Protein AF-A0A9D6G432-F1 (afdb_monomer)

Radius of gyration: 31.29 Å; Cα contacts (8 Å, |Δi|>4): 858; chains: 1; bounding box: 67×46×97 Å

pLDDT: mean 89.66, std 14.23, range [38.44, 98.88]

Structure (mmCIF, N/CA/C/O backbone):
data_AF-A0A9D6G432-F1
#
_entry.id   AF-A0A9D6G432-F1
#
loop_
_atom_site.group_PDB
_atom_site.id
_atom_site.type_symbol
_atom_site.label_atom_id
_atom_site.label_alt_id
_atom_site.label_comp_id
_atom_site.label_asym_id
_atom_site.label_entity_id
_atom_site.label_seq_id
_atom_site.pdbx_PDB_ins_code
_atom_site.Cartn_x
_atom_site.Cartn_y
_atom_site.Cartn_z
_atom_site.occupancy
_atom_site.B_iso_or_equiv
_atom_site.auth_seq_id
_atom_site.auth_comp_id
_atom_site.auth_asym_id
_atom_site.auth_atom_id
_atom_site.pdbx_PDB_model_num
ATOM 1 N N . MET A 1 1 ? -20.552 -10.649 -65.722 1.00 44.88 1 MET A N 1
ATOM 2 C CA . MET A 1 1 ? -19.586 -10.918 -64.632 1.00 44.88 1 MET A CA 1
ATOM 3 C C . MET A 1 1 ? -19.798 -9.888 -63.533 1.00 44.88 1 MET A C 1
ATOM 5 O O . MET A 1 1 ? -19.231 -8.807 -63.585 1.00 44.88 1 MET A O 1
ATOM 9 N N . THR A 1 2 ? -20.682 -10.180 -62.586 1.00 38.44 2 THR A N 1
ATOM 10 C CA . THR A 1 2 ? -21.076 -9.289 -61.486 1.00 38.44 2 THR A CA 1
ATOM 11 C C . THR A 1 2 ? -20.437 -9.797 -60.193 1.00 38.44 2 THR A C 1
ATOM 13 O O . THR A 1 2 ? -20.687 -10.926 -59.780 1.00 38.44 2 THR A O 1
ATOM 16 N N . ARG A 1 3 ? -19.551 -8.996 -59.585 1.00 47.75 3 ARG A N 1
ATOM 17 C CA . ARG A 1 3 ? -18.876 -9.334 -58.321 1.00 47.75 3 ARG A CA 1
ATOM 18 C C . ARG A 1 3 ? -19.751 -8.921 -57.136 1.00 47.75 3 ARG A C 1
ATOM 20 O O . ARG A 1 3 ? -20.093 -7.752 -56.997 1.00 47.75 3 ARG A O 1
ATOM 27 N N . SER A 1 4 ? -20.085 -9.906 -56.306 1.00 49.59 4 SER A N 1
ATOM 28 C CA . SER A 1 4 ? -20.809 -9.769 -55.042 1.00 49.59 4 SER A CA 1
ATOM 29 C C . SER A 1 4 ? -19.853 -9.336 -53.925 1.00 49.59 4 SER A C 1
ATOM 31 O O . SER A 1 4 ? -18.813 -9.962 -53.718 1.00 49.59 4 SER A O 1
ATOM 33 N N . THR A 1 5 ? -20.191 -8.258 -53.219 1.00 50.34 5 THR A N 1
ATOM 34 C CA . THR A 1 5 ? -19.487 -7.754 -52.034 1.00 50.34 5 THR A CA 1
ATOM 35 C C . THR A 1 5 ? -20.183 -8.260 -50.768 1.00 50.34 5 THR A C 1
ATOM 37 O O . THR A 1 5 ? -21.285 -7.835 -50.430 1.00 50.34 5 THR A O 1
ATOM 40 N N . SER A 1 6 ? -19.532 -9.178 -50.049 1.00 50.53 6 SER A N 1
ATOM 41 C CA . SER A 1 6 ? -19.991 -9.665 -48.743 1.00 50.53 6 SER A CA 1
ATOM 42 C C . SER A 1 6 ? -19.605 -8.668 -47.645 1.00 50.53 6 SER A C 1
ATOM 44 O O . SER A 1 6 ? -18.422 -8.421 -47.410 1.00 50.53 6 SER A O 1
ATOM 46 N N . ARG A 1 7 ? -20.605 -8.070 -46.985 1.00 51.28 7 ARG A N 1
ATOM 47 C CA . ARG A 1 7 ? -20.431 -7.264 -45.768 1.00 51.28 7 ARG A CA 1
ATOM 48 C C . ARG A 1 7 ? -20.516 -8.177 -44.545 1.00 51.28 7 ARG A C 1
ATOM 50 O O . ARG A 1 7 ? -21.574 -8.727 -44.255 1.00 51.28 7 ARG A O 1
ATOM 57 N N . LEU A 1 8 ? -19.412 -8.291 -43.810 1.00 48.03 8 LEU A N 1
ATOM 58 C CA . LEU A 1 8 ? -19.366 -8.930 -42.497 1.00 48.03 8 LEU A CA 1
ATOM 59 C C . LEU A 1 8 ? -20.038 -8.004 -41.464 1.00 48.03 8 LEU A C 1
ATOM 61 O O . LEU A 1 8 ? -19.498 -6.952 -41.124 1.00 48.03 8 LEU A O 1
ATOM 65 N N . VAL A 1 9 ? -21.215 -8.381 -40.967 1.00 46.78 9 VAL A N 1
ATOM 66 C CA . VAL A 1 9 ? -21.869 -7.716 -39.829 1.00 46.78 9 VAL A CA 1
ATOM 67 C C . VAL A 1 9 ? -21.313 -8.337 -38.546 1.00 46.78 9 VAL A C 1
ATOM 69 O O . VAL A 1 9 ? -21.560 -9.506 -38.263 1.00 46.78 9 VAL A O 1
ATOM 72 N N . ARG A 1 10 ? -20.530 -7.575 -37.771 1.00 50.06 10 ARG A N 1
ATOM 73 C CA . ARG A 1 10 ? -20.107 -7.975 -36.419 1.00 50.06 10 ARG A CA 1
ATOM 74 C C . ARG A 1 10 ? -21.246 -7.684 -35.440 1.00 50.06 10 ARG A C 1
ATOM 76 O O . ARG A 1 10 ? -21.525 -6.527 -35.143 1.00 50.06 10 ARG A O 1
ATOM 83 N N . LEU A 1 11 ? -21.893 -8.740 -34.957 1.00 43.88 11 LEU A N 1
ATOM 84 C CA . LEU A 1 11 ? -22.899 -8.687 -33.900 1.00 43.88 11 LEU A CA 1
ATOM 85 C C . LEU A 1 11 ? -22.183 -8.536 -32.544 1.00 43.88 11 LEU A C 1
ATOM 87 O O . LEU A 1 11 ? -21.533 -9.469 -32.079 1.00 43.88 11 LEU A O 1
ATOM 91 N N . PHE A 1 12 ? -22.258 -7.354 -31.929 1.00 41.06 12 PHE A N 1
ATOM 92 C CA . PHE A 1 12 ? -21.808 -7.132 -30.551 1.00 41.06 12 PHE A CA 1
ATOM 93 C C . PHE A 1 12 ? -22.903 -7.627 -29.596 1.00 41.06 12 PHE A C 1
ATOM 95 O O . PHE A 1 12 ? -23.951 -6.998 -29.467 1.00 41.06 12 PHE A O 1
ATOM 102 N N . VAL A 1 13 ? -22.676 -8.767 -28.942 1.00 39.28 13 VAL A N 1
ATOM 103 C CA . VAL A 1 13 ? -23.537 -9.257 -27.857 1.00 39.28 13 VAL A CA 1
ATOM 104 C C . VAL A 1 13 ? -23.096 -8.565 -26.569 1.00 39.28 13 VAL A C 1
ATOM 106 O O . VAL A 1 13 ? -22.055 -8.891 -26.002 1.00 39.28 13 VAL A O 1
ATOM 109 N N . LEU A 1 14 ? -23.869 -7.573 -26.127 1.00 43.69 14 LEU A N 1
ATOM 110 C CA . LEU A 1 14 ? -23.691 -6.920 -24.834 1.00 43.69 14 LEU A CA 1
ATOM 111 C C . LEU A 1 14 ? -24.218 -7.874 -23.748 1.00 43.69 14 LEU A C 1
ATOM 113 O O . LEU A 1 14 ? -25.421 -7.951 -23.509 1.00 43.69 14 LEU A O 1
ATOM 117 N N . ALA A 1 15 ? -23.331 -8.661 -23.137 1.00 44.81 15 ALA A N 1
ATOM 118 C CA . ALA A 1 15 ? -23.681 -9.508 -22.001 1.00 44.81 15 ALA A CA 1
ATOM 119 C C . ALA A 1 15 ? -23.961 -8.619 -20.778 1.00 44.81 15 ALA A C 1
ATOM 121 O O . ALA A 1 15 ? -23.043 -8.114 -20.132 1.00 44.81 15 ALA A O 1
ATOM 122 N N . LEU A 1 16 ? -25.243 -8.395 -20.490 1.00 42.47 16 LEU A N 1
ATOM 123 C CA . LEU A 1 16 ? -25.713 -7.706 -19.293 1.00 42.47 16 LEU A CA 1
ATOM 124 C C . LEU A 1 16 ? -25.517 -8.653 -18.093 1.00 42.47 16 LEU A C 1
ATOM 126 O O . LEU A 1 16 ? -26.372 -9.490 -17.814 1.00 42.47 16 LEU A O 1
ATOM 130 N N . PHE A 1 17 ? -24.369 -8.583 -17.416 1.00 41.44 17 PHE A N 1
ATOM 131 C CA . PHE A 1 17 ? -24.175 -9.286 -16.146 1.00 41.44 17 PHE A CA 1
ATOM 132 C C . PHE A 1 17 ? -24.944 -8.534 -15.049 1.00 41.44 17 PHE A C 1
ATOM 134 O O . PHE A 1 17 ? -24.623 -7.372 -14.791 1.00 41.44 17 PHE A O 1
ATOM 141 N N . PRO A 1 18 ? -25.957 -9.137 -14.400 1.00 43.62 18 PRO A N 1
ATOM 142 C CA . PRO A 1 18 ? -26.596 -8.513 -13.253 1.00 43.62 18 PRO A CA 1
ATOM 143 C C . PRO A 1 18 ? -25.558 -8.374 -12.134 1.00 43.62 18 PRO A C 1
ATOM 145 O O . PRO A 1 18 ? -24.937 -9.355 -11.724 1.00 43.62 18 PRO A O 1
ATOM 148 N N . ALA A 1 19 ? -25.349 -7.149 -11.653 1.00 49.53 19 ALA A N 1
ATOM 149 C CA . ALA A 1 19 ? -24.541 -6.906 -10.468 1.00 49.53 19 ALA A CA 1
ATOM 150 C C . ALA A 1 19 ? -25.267 -7.515 -9.259 1.00 49.53 19 ALA A C 1
ATOM 152 O O . ALA A 1 19 ? -26.251 -6.963 -8.772 1.00 49.53 19 ALA A O 1
ATOM 153 N N . ILE A 1 20 ? -24.813 -8.683 -8.803 1.00 53.75 20 ILE A N 1
ATOM 154 C CA . ILE A 1 20 ? -25.285 -9.295 -7.559 1.00 53.75 20 ILE A CA 1
ATOM 155 C C . ILE A 1 20 ? -24.681 -8.478 -6.413 1.00 53.75 20 ILE A C 1
ATOM 157 O O . ILE A 1 20 ? -23.510 -8.636 -6.074 1.00 53.75 20 ILE A O 1
ATOM 161 N N . SER A 1 21 ? -25.460 -7.556 -5.849 1.00 56.31 21 SER A N 1
ATOM 162 C CA . SER A 1 21 ? -25.085 -6.825 -4.640 1.00 56.31 21 SER A CA 1
ATOM 163 C C . SER A 1 21 ? -25.287 -7.720 -3.417 1.00 56.31 21 SER A C 1
ATOM 165 O O . SER A 1 21 ? -26.418 -8.091 -3.101 1.00 56.31 21 SER A O 1
ATOM 167 N N . PHE A 1 22 ? -24.205 -8.053 -2.715 1.00 60.16 22 PHE A N 1
ATOM 168 C CA . PHE A 1 22 ? -24.272 -8.731 -1.422 1.00 60.16 22 PHE A CA 1
ATOM 169 C C . PHE A 1 22 ? -24.647 -7.710 -0.338 1.00 60.16 22 PHE A C 1
ATOM 171 O O . PHE A 1 22 ? -23.869 -6.806 -0.024 1.00 60.16 22 PHE A O 1
ATOM 178 N N . GLN A 1 23 ? -25.856 -7.831 0.217 1.00 57.84 23 GLN A N 1
ATOM 179 C CA . GLN A 1 23 ? -26.262 -7.051 1.386 1.00 57.84 23 GLN A CA 1
ATOM 180 C C . GLN A 1 23 ? -25.604 -7.635 2.641 1.00 57.84 23 GLN A C 1
ATOM 182 O O . GLN A 1 23 ? -25.728 -8.827 2.919 1.00 57.84 23 GLN A O 1
ATOM 187 N N . ALA A 1 24 ? -24.917 -6.790 3.400 1.00 60.72 24 ALA A N 1
ATOM 188 C CA . ALA A 1 24 ? -24.497 -7.072 4.760 1.00 60.72 24 ALA A CA 1
ATOM 189 C C . ALA A 1 24 ? -25.661 -6.761 5.713 1.00 60.72 24 ALA A C 1
ATOM 191 O O . ALA A 1 24 ? -26.110 -5.618 5.836 1.00 60.72 24 ALA A O 1
ATOM 192 N N . SER A 1 25 ? -26.158 -7.795 6.386 1.00 68.00 25 SER A N 1
ATOM 193 C CA . SER A 1 25 ? -27.110 -7.671 7.492 1.00 68.00 25 SER A CA 1
ATOM 194 C C . SER A 1 25 ? -26.513 -6.845 8.635 1.00 68.00 25 SER A C 1
ATOM 196 O O . SER A 1 25 ? -25.293 -6.813 8.794 1.00 68.00 25 SER A O 1
ATOM 198 N N . ALA A 1 26 ? -27.365 -6.240 9.474 1.00 76.25 26 ALA A N 1
ATOM 199 C CA . ALA A 1 26 ? -26.913 -5.667 10.745 1.00 76.25 26 ALA A CA 1
ATOM 200 C C . ALA A 1 26 ? -26.133 -6.739 11.516 1.00 76.25 26 ALA A C 1
ATOM 202 O O . ALA A 1 26 ? -26.638 -7.850 11.711 1.00 76.25 26 ALA A O 1
ATOM 203 N N . GLN A 1 27 ? -24.899 -6.424 11.899 1.00 85.88 27 GLN A N 1
ATOM 204 C CA . GLN A 1 27 ? -24.022 -7.384 12.549 1.00 85.88 27 GLN A CA 1
ATOM 205 C C . GLN A 1 27 ? -23.963 -7.110 14.045 1.00 85.88 27 GLN A C 1
ATOM 207 O O . GLN A 1 27 ? -23.553 -6.036 14.476 1.00 85.88 27 GLN A O 1
ATOM 212 N N . THR A 1 28 ? -24.315 -8.115 14.841 1.00 93.44 28 THR A N 1
ATOM 213 C CA . THR A 1 28 ? -24.031 -8.106 16.275 1.00 93.44 28 THR A CA 1
ATOM 214 C C . THR A 1 28 ? -22.594 -8.556 16.504 1.00 93.44 28 THR A C 1
ATOM 216 O O . THR A 1 28 ? -22.187 -9.601 15.995 1.00 93.44 28 THR A O 1
ATOM 219 N N . VAL A 1 29 ? -21.831 -7.768 17.256 1.00 94.56 29 VAL A N 1
ATOM 220 C CA . VAL A 1 29 ? -20.475 -8.111 17.694 1.00 94.56 29 VAL A CA 1
ATOM 221 C C . VAL A 1 29 ? -20.428 -8.158 19.212 1.00 94.56 29 VAL A C 1
ATOM 223 O O . VAL A 1 29 ? -20.945 -7.260 19.877 1.00 94.56 29 VAL A O 1
ATOM 226 N N . ASP A 1 30 ? -19.805 -9.199 19.751 1.00 96.06 30 ASP A N 1
ATOM 227 C CA . ASP A 1 30 ? -19.592 -9.352 21.186 1.00 96.06 30 ASP A CA 1
ATOM 228 C C . ASP A 1 30 ? -18.234 -8.767 21.565 1.00 96.06 30 ASP A C 1
ATOM 230 O O . ASP A 1 30 ? -17.205 -9.118 20.985 1.00 96.06 30 ASP A O 1
ATOM 234 N N . LEU A 1 31 ? -18.236 -7.857 22.534 1.00 96.94 31 LEU A N 1
ATOM 235 C CA . LEU A 1 31 ? -17.037 -7.248 23.086 1.00 96.94 31 LEU A CA 1
ATOM 236 C C . LEU A 1 31 ? -16.713 -7.899 24.428 1.00 96.94 31 LEU A C 1
ATOM 238 O O . LEU A 1 31 ? -17.584 -8.061 25.286 1.00 96.94 31 LEU A O 1
ATOM 242 N N . SER A 1 32 ? -15.437 -8.206 24.631 1.00 96.56 32 SER A N 1
ATOM 243 C CA . SER A 1 32 ? -14.885 -8.542 25.943 1.00 96.56 32 SER A CA 1
ATOM 244 C C . SER A 1 32 ? -14.563 -7.273 26.726 1.00 96.56 32 SER A C 1
ATOM 246 O O . SER A 1 32 ? -14.398 -6.205 26.142 1.00 96.56 32 SER A O 1
ATOM 248 N N . ALA A 1 33 ? -14.409 -7.379 28.047 1.00 96.25 33 ALA A N 1
ATOM 249 C CA . ALA A 1 33 ? -13.798 -6.295 28.814 1.00 96.25 33 ALA A CA 1
ATOM 250 C C . ALA A 1 33 ? -12.355 -6.032 28.328 1.00 96.25 33 ALA A C 1
ATOM 252 O O . ALA A 1 33 ? -11.624 -6.968 27.998 1.00 96.25 33 ALA A O 1
ATOM 253 N N . GLY A 1 34 ? -11.949 -4.765 28.308 1.00 96.75 34 GLY A N 1
ATOM 254 C CA . GLY A 1 34 ? -10.690 -4.279 27.751 1.00 96.75 34 GLY A CA 1
ATOM 255 C C . GLY A 1 34 ? -10.786 -3.908 26.269 1.00 96.75 34 GLY A C 1
ATOM 256 O O . GLY A 1 34 ? -11.855 -3.591 25.743 1.00 96.75 34 GLY A O 1
ATOM 257 N N . PHE A 1 35 ? -9.642 -3.934 25.586 1.00 97.62 35 PHE A N 1
ATOM 258 C CA . PHE A 1 35 ? -9.540 -3.541 24.183 1.00 97.62 35 PHE A CA 1
ATOM 259 C C . PHE A 1 35 ? -10.090 -4.603 23.227 1.00 97.62 35 PHE A C 1
ATOM 261 O O . PHE A 1 35 ? -9.693 -5.769 23.263 1.00 97.62 35 PHE A O 1
ATOM 268 N N . ASN A 1 36 ? -10.935 -4.149 22.304 1.00 98.31 36 ASN A N 1
ATOM 269 C CA . ASN A 1 36 ? -11.501 -4.911 21.199 1.00 98.31 36 ASN A CA 1
ATOM 270 C C . ASN A 1 36 ? -11.172 -4.195 19.887 1.00 98.31 36 ASN A C 1
ATOM 272 O O . ASN A 1 36 ? -11.347 -2.977 19.797 1.00 98.31 36 ASN A O 1
ATOM 276 N N . LEU A 1 37 ? -10.726 -4.942 18.875 1.00 98.44 37 LEU A N 1
ATOM 277 C CA . LEU A 1 37 ? -10.486 -4.406 17.537 1.00 98.44 37 LEU A CA 1
ATOM 278 C C . LEU A 1 37 ? -11.638 -4.787 16.617 1.00 98.44 37 LEU A C 1
ATOM 280 O O . LEU A 1 37 ? -11.782 -5.940 16.214 1.00 98.44 37 LEU A O 1
ATOM 284 N N . LEU A 1 38 ? -12.454 -3.795 16.294 1.00 98.25 38 LEU A N 1
ATOM 285 C CA . LEU A 1 38 ? -13.678 -3.949 15.526 1.00 98.25 38 LEU A CA 1
ATOM 286 C C . LEU A 1 38 ? -13.548 -3.262 14.172 1.00 98.25 38 LEU A C 1
ATOM 288 O O . LEU A 1 38 ? -12.634 -2.471 13.928 1.00 98.25 38 LEU A O 1
ATOM 292 N N . GLY A 1 39 ? -14.479 -3.560 13.279 1.00 97.62 39 GLY A N 1
ATOM 293 C CA . GLY A 1 39 ? -14.478 -3.000 11.944 1.00 97.62 39 GLY A CA 1
ATOM 294 C C . GLY A 1 39 ? -15.872 -2.765 11.402 1.00 97.62 39 GLY A C 1
ATOM 295 O O . GLY A 1 39 ? -16.749 -3.610 11.544 1.00 97.62 39 GLY A O 1
ATOM 296 N N . ASN A 1 40 ? -16.083 -1.615 10.765 1.00 97.56 40 ASN A N 1
ATOM 297 C CA . ASN A 1 40 ? -17.321 -1.355 10.048 1.00 97.56 40 ASN A CA 1
ATOM 298 C C . ASN A 1 40 ? -17.216 -1.957 8.644 1.00 97.56 40 ASN A C 1
ATOM 300 O O . ASN A 1 40 ? -16.677 -1.341 7.729 1.00 97.56 40 ASN A O 1
ATOM 304 N N . SER A 1 41 ? -17.709 -3.178 8.470 1.00 96.62 41 SER A N 1
ATOM 305 C CA . SER A 1 41 ? -17.637 -3.902 7.193 1.00 96.62 41 SER A CA 1
ATOM 306 C C . SER A 1 41 ? -18.775 -3.570 6.220 1.00 96.62 41 SER A C 1
ATOM 308 O O . SER A 1 41 ? -18.875 -4.198 5.165 1.00 96.62 41 SER A O 1
ATOM 310 N N . SER A 1 42 ? -19.639 -2.610 6.563 1.00 95.50 42 SER A N 1
ATOM 311 C CA . SER A 1 42 ? -20.775 -2.170 5.746 1.00 95.50 42 SER A CA 1
ATOM 312 C C . SER A 1 42 ? -20.493 -0.823 5.078 1.00 95.50 42 SER A C 1
ATOM 314 O O . SER A 1 42 ? -19.636 -0.080 5.537 1.00 95.50 42 SER A O 1
ATOM 316 N N . SER A 1 43 ? -21.206 -0.485 4.006 1.00 94.81 43 SER A N 1
ATOM 317 C CA . SER A 1 43 ? -21.104 0.822 3.344 1.00 94.81 43 SER A CA 1
ATOM 318 C C . SER A 1 43 ? -21.620 1.980 4.198 1.00 94.81 43 SER A C 1
ATOM 320 O O . SER A 1 43 ? -21.235 3.123 3.958 1.00 94.81 43 SER A O 1
ATOM 322 N N . GLU A 1 44 ? -22.488 1.696 5.169 1.00 96.25 44 GLU A N 1
ATOM 323 C CA . GLU A 1 44 ? -23.126 2.714 5.993 1.00 96.25 44 GLU A CA 1
ATOM 324 C C . GLU A 1 44 ? -22.193 3.204 7.093 1.00 96.25 44 GLU A C 1
ATOM 326 O O . GLU A 1 44 ? -21.391 2.456 7.651 1.00 96.25 44 GLU A O 1
ATOM 331 N N . ALA A 1 45 ? -22.303 4.486 7.420 1.00 97.31 45 ALA A N 1
ATOM 332 C CA . ALA A 1 45 ? -21.515 5.093 8.476 1.00 97.31 45 ALA A CA 1
ATOM 333 C C . ALA A 1 45 ? -22.031 4.684 9.866 1.00 97.31 45 ALA A C 1
ATOM 335 O O . ALA A 1 45 ? -23.232 4.682 10.130 1.00 97.31 45 ALA A O 1
ATOM 336 N N . LEU A 1 46 ? -21.109 4.376 10.777 1.00 97.94 46 LEU A N 1
ATOM 337 C CA . LEU A 1 46 ? -21.397 4.123 12.185 1.00 97.94 46 LEU A CA 1
ATOM 338 C C . LEU A 1 46 ? -21.291 5.426 12.975 1.00 97.94 46 LEU A C 1
ATOM 340 O O . LEU A 1 46 ? -20.210 6.013 13.055 1.00 97.94 46 LEU A O 1
ATOM 344 N N . ASP A 1 47 ? -22.393 5.841 13.596 1.00 98.06 47 ASP A N 1
ATOM 345 C CA . ASP A 1 47 ? -22.394 6.913 14.589 1.00 98.06 47 ASP A CA 1
ATOM 346 C C . ASP A 1 47 ? -21.855 6.394 15.930 1.00 98.06 47 ASP A C 1
ATOM 348 O O . ASP A 1 47 ? -22.423 5.491 16.553 1.00 98.06 47 ASP A O 1
ATOM 352 N N . VAL A 1 48 ? -20.724 6.949 16.368 1.00 98.38 48 VAL A N 1
ATOM 353 C CA . VAL A 1 48 ? -19.970 6.412 17.509 1.00 98.38 48 VAL A CA 1
ATOM 354 C C . VAL A 1 48 ? -20.681 6.678 18.831 1.00 98.38 48 VAL A C 1
ATOM 356 O O . VAL A 1 48 ? -20.687 5.809 19.702 1.00 98.38 48 VAL A O 1
ATOM 359 N N . ALA A 1 49 ? -21.327 7.836 18.980 1.00 97.88 49 ALA A N 1
ATOM 360 C CA . ALA A 1 49 ? -22.057 8.170 20.198 1.00 97.88 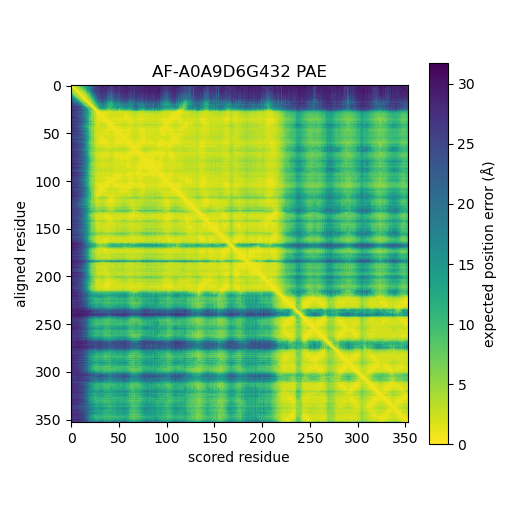49 ALA A CA 1
ATOM 361 C C . ALA A 1 49 ? -23.311 7.298 20.370 1.00 97.88 49 ALA A C 1
ATOM 363 O O . ALA A 1 49 ? -23.609 6.861 21.477 1.00 97.88 49 ALA A O 1
ATOM 364 N N . THR A 1 50 ? -24.017 6.985 19.284 1.00 97.12 50 THR A N 1
ATOM 365 C CA . THR A 1 50 ? -25.192 6.104 19.317 1.00 97.12 50 THR A CA 1
ATOM 366 C C . THR A 1 50 ? -24.803 4.671 19.672 1.00 97.12 50 THR A C 1
ATOM 368 O O . THR A 1 50 ? -25.472 4.037 20.486 1.00 97.12 50 THR A O 1
ATOM 371 N N . ALA A 1 51 ? -23.714 4.154 19.096 1.00 97.00 51 ALA A N 1
ATOM 372 C CA . ALA A 1 51 ? -23.299 2.767 19.309 1.00 97.00 51 ALA A CA 1
ATOM 373 C C . ALA A 1 51 ? -22.539 2.541 20.627 1.00 97.00 51 ALA A C 1
ATOM 375 O O . ALA A 1 51 ? -22.680 1.488 21.249 1.00 97.00 51 ALA A O 1
ATOM 376 N N . PHE A 1 52 ? -21.738 3.518 21.061 1.00 98.19 52 PHE A N 1
ATOM 377 C CA . PHE A 1 52 ? -20.775 3.369 22.160 1.00 98.19 52 PHE A CA 1
ATOM 378 C C . PHE A 1 52 ? -20.862 4.487 23.212 1.00 98.19 52 PHE A C 1
ATOM 380 O O . PHE A 1 52 ? -19.921 4.703 23.975 1.00 98.19 52 PHE A O 1
ATOM 387 N N . GLY A 1 53 ? -21.998 5.187 23.278 1.00 98.12 53 GLY A N 1
ATOM 388 C CA . GLY A 1 53 ? -22.230 6.319 24.178 1.00 98.12 53 GLY A CA 1
ATOM 389 C C . GLY A 1 53 ? -22.530 5.975 25.636 1.00 98.12 53 GLY A C 1
ATOM 390 O O . GLY A 1 53 ? -22.699 6.892 26.432 1.00 98.12 53 GLY A O 1
ATOM 391 N N . ASP A 1 54 ? -22.621 4.694 26.009 1.00 98.19 54 ASP A N 1
ATOM 392 C CA . ASP A 1 54 ? -22.907 4.272 27.386 1.00 98.19 54 ASP A CA 1
ATOM 393 C C . ASP A 1 54 ? -21.623 4.296 28.246 1.00 98.19 54 ASP A C 1
ATOM 395 O O . ASP A 1 54 ? -20.781 3.394 28.125 1.00 98.19 54 ASP A O 1
ATOM 399 N N . PRO A 1 55 ? -21.453 5.276 29.159 1.00 98.12 55 PRO A N 1
ATOM 400 C CA . PRO A 1 55 ? -20.244 5.395 29.967 1.00 98.12 55 PRO A CA 1
ATOM 401 C C . PRO A 1 55 ? -20.108 4.292 31.024 1.00 98.12 55 PRO A C 1
ATOM 403 O O . PRO A 1 55 ? -19.040 4.179 31.631 1.00 98.12 55 PRO A O 1
ATOM 406 N N . ALA A 1 56 ? -21.142 3.480 31.277 1.00 98.25 56 ALA A N 1
ATOM 407 C CA . ALA A 1 56 ? -21.031 2.304 32.138 1.00 98.25 56 ALA A CA 1
ATOM 408 C C . ALA A 1 56 ? -20.379 1.117 31.407 1.00 98.25 56 ALA A C 1
ATOM 410 O O . ALA A 1 56 ? -19.767 0.264 32.052 1.00 98.25 56 ALA A O 1
ATOM 411 N N . LYS A 1 57 ? -20.461 1.081 30.070 1.00 98.44 57 LYS A N 1
ATOM 412 C CA . LYS A 1 57 ? -19.945 -0.015 29.235 1.00 98.44 57 LYS A CA 1
ATOM 413 C C . LYS A 1 57 ? -18.653 0.320 28.514 1.00 98.44 57 LYS A C 1
ATOM 415 O O . LYS A 1 57 ? -17.824 -0.566 28.348 1.00 98.44 57 LYS A O 1
ATOM 420 N N . VAL A 1 58 ? -18.464 1.569 28.098 1.00 98.69 58 VAL A N 1
ATOM 421 C CA . VAL A 1 58 ? -17.334 1.976 27.255 1.00 98.69 58 VAL A CA 1
ATOM 422 C C . VAL A 1 58 ? -16.469 3.003 27.979 1.00 98.69 58 VAL A C 1
ATOM 424 O O . VAL A 1 58 ? -16.964 3.955 28.585 1.00 98.69 58 VAL A O 1
ATOM 427 N N . THR A 1 59 ? -15.155 2.798 27.928 1.00 98.69 59 THR A N 1
ATOM 428 C CA . THR A 1 59 ? -14.152 3.754 28.406 1.00 98.69 59 THR A CA 1
ATOM 429 C C . THR A 1 59 ? -13.782 4.714 27.283 1.00 98.69 59 THR A C 1
ATOM 431 O O . THR A 1 59 ? -13.923 5.925 27.449 1.00 98.69 59 THR A O 1
ATOM 434 N N . THR A 1 60 ? -13.335 4.187 26.137 1.00 98.81 60 THR A N 1
ATOM 435 C CA . THR A 1 60 ? -12.887 4.986 24.985 1.00 98.81 60 THR A CA 1
ATOM 436 C C . THR A 1 60 ? -13.090 4.251 23.658 1.00 98.81 60 THR A C 1
ATOM 438 O O . THR A 1 60 ? -13.140 3.021 23.620 1.00 98.81 60 THR A O 1
ATOM 441 N N . VAL A 1 61 ? -13.180 5.008 22.564 1.00 98.88 61 VAL A N 1
ATOM 442 C CA . VAL A 1 61 ? -13.194 4.506 21.183 1.00 98.88 61 VAL A CA 1
ATOM 443 C C . VAL A 1 61 ? -12.130 5.249 20.378 1.00 98.88 61 VAL A C 1
ATOM 445 O O . VAL A 1 61 ? -11.999 6.470 20.502 1.00 98.88 61 VAL A O 1
ATOM 448 N N . TRP A 1 62 ? -11.375 4.521 19.554 1.00 98.81 62 TRP A N 1
ATOM 449 C CA . TRP A 1 62 ? -10.251 5.068 18.794 1.00 98.81 62 TRP A CA 1
ATOM 450 C C . TRP A 1 62 ? -10.279 4.642 17.335 1.00 98.81 62 TRP A C 1
ATOM 452 O O . TRP A 1 62 ? -10.569 3.491 17.020 1.00 98.81 62 TRP A O 1
ATOM 462 N N . LYS A 1 63 ? -9.877 5.540 16.440 1.00 98.19 63 LYS A N 1
ATOM 463 C CA . LYS A 1 63 ? -9.677 5.241 15.019 1.00 98.19 63 LYS A CA 1
ATOM 464 C C . LYS A 1 63 ? -8.380 5.868 14.533 1.00 98.19 63 LYS A C 1
ATOM 466 O O . LYS A 1 63 ? -8.099 7.013 14.862 1.00 98.19 63 LYS A O 1
ATOM 471 N N . TRP A 1 64 ? -7.612 5.150 13.722 1.00 98.06 64 TRP A N 1
ATOM 472 C CA . TRP A 1 64 ? -6.447 5.722 13.054 1.00 98.06 64 TRP A CA 1
ATOM 473 C C . TRP A 1 64 ? -6.847 6.391 11.737 1.00 98.06 64 TRP A C 1
ATOM 475 O O . TRP A 1 64 ? -7.467 5.762 10.879 1.00 98.06 64 TRP A O 1
ATOM 485 N N . VAL A 1 65 ? -6.480 7.660 11.569 1.00 96.31 65 VAL A N 1
ATOM 486 C CA . VAL A 1 65 ? -6.721 8.451 10.360 1.00 96.31 65 VAL A CA 1
ATOM 487 C C . VAL A 1 65 ? -5.423 8.508 9.558 1.00 96.31 65 VAL A C 1
ATOM 489 O O . VAL A 1 65 ? -4.564 9.359 9.778 1.00 96.31 65 VAL A O 1
ATOM 492 N N . ALA A 1 66 ? -5.267 7.572 8.619 1.00 93.88 66 ALA A N 1
ATOM 493 C CA . ALA A 1 66 ? -4.020 7.398 7.872 1.00 93.88 66 ALA A CA 1
ATOM 494 C C . ALA A 1 66 ? -3.603 8.648 7.072 1.00 93.88 66 ALA A C 1
ATOM 496 O O . ALA A 1 66 ? -2.417 8.961 7.001 1.00 93.88 66 ALA A O 1
ATOM 497 N N . SER A 1 67 ? -4.564 9.402 6.524 1.00 91.31 67 SER A N 1
ATOM 498 C CA . SER A 1 67 ? -4.296 10.601 5.713 1.00 91.31 67 SER A CA 1
ATOM 499 C C . SER A 1 67 ? -3.627 11.737 6.489 1.00 91.31 67 SER A C 1
ATOM 501 O O . SER A 1 67 ? -2.876 12.511 5.901 1.00 91.31 67 SER A O 1
ATOM 503 N N . THR A 1 68 ? -3.883 11.841 7.793 1.00 92.88 68 THR A N 1
ATOM 504 C CA . THR A 1 68 ? -3.265 12.834 8.684 1.00 92.88 68 THR A CA 1
ATOM 505 C C . THR A 1 68 ? -2.235 12.213 9.621 1.00 92.88 68 THR A C 1
ATOM 507 O O . THR A 1 68 ? -1.538 12.946 10.314 1.00 92.88 68 THR A O 1
ATOM 510 N N . SER A 1 69 ? -2.107 10.880 9.626 1.00 93.69 69 SER A N 1
ATOM 511 C CA . SER A 1 69 ? -1.299 10.121 10.587 1.00 93.69 69 SER A CA 1
ATOM 512 C C . SER A 1 69 ? -1.629 10.476 12.042 1.00 93.69 69 SER A C 1
ATOM 514 O O . SER A 1 69 ? -0.734 10.639 12.871 1.00 93.69 69 SER A O 1
ATOM 516 N N . LYS A 1 70 ? -2.926 10.613 12.344 1.00 96.38 70 LYS A N 1
ATOM 517 C CA . LYS A 1 70 ? -3.434 10.967 13.676 1.00 96.38 70 LYS A CA 1
ATOM 518 C C . LYS A 1 70 ? -4.436 9.951 14.189 1.00 96.38 70 LYS A C 1
ATOM 520 O O . LYS A 1 70 ? -5.128 9.271 13.431 1.00 96.38 70 LYS A O 1
ATOM 525 N N . TRP A 1 71 ? -4.542 9.886 15.509 1.00 98.50 71 TRP A N 1
ATOM 526 C CA . TRP A 1 71 ? -5.639 9.201 16.173 1.00 98.50 71 TRP A CA 1
ATOM 527 C C . TRP A 1 71 ? -6.868 10.107 16.239 1.00 98.50 71 TRP A C 1
ATOM 529 O O . TRP A 1 71 ? -6.758 11.283 16.568 1.00 98.50 71 TRP A O 1
ATOM 539 N N . ALA A 1 72 ? -8.041 9.541 15.975 1.00 98.69 72 ALA A N 1
ATOM 540 C CA . ALA A 1 72 ? -9.330 10.115 16.320 1.00 98.69 72 ALA A CA 1
ATOM 541 C C . ALA A 1 72 ? -9.863 9.435 17.590 1.00 98.69 72 ALA A C 1
ATOM 543 O O . ALA A 1 72 ? -9.755 8.213 17.731 1.00 98.69 72 ALA A O 1
ATOM 544 N N . PHE A 1 73 ? -10.439 10.220 18.498 1.00 98.62 73 PHE A N 1
ATOM 545 C CA . PHE A 1 73 ? -10.763 9.813 19.864 1.00 98.62 73 PHE A CA 1
ATOM 546 C C . PHE A 1 73 ? -12.205 10.142 20.264 1.00 98.62 73 PHE A C 1
ATOM 548 O O . PHE A 1 73 ? -12.712 11.230 19.982 1.00 98.62 73 PHE A O 1
ATOM 555 N N . TYR A 1 74 ? -12.842 9.218 20.983 1.00 98.81 74 TYR A N 1
ATOM 556 C CA . TYR A 1 74 ? -14.129 9.414 21.645 1.00 98.81 74 TYR A CA 1
ATOM 557 C C . TYR A 1 74 ? -14.114 8.805 23.051 1.00 98.81 74 TYR A C 1
ATOM 559 O O . TYR A 1 74 ? -13.576 7.718 23.261 1.00 98.81 74 TYR A O 1
ATOM 567 N N . ALA A 1 75 ? -14.739 9.486 24.012 1.00 98.69 75 ALA A N 1
ATOM 568 C CA . ALA A 1 75 ? -14.964 8.975 25.361 1.00 98.69 75 ALA A CA 1
ATOM 569 C C . ALA A 1 75 ? -16.357 9.398 25.857 1.00 98.69 75 ALA A C 1
ATOM 571 O O . ALA A 1 75 ? -16.591 10.598 26.017 1.00 98.69 75 ALA A O 1
ATOM 572 N N . PRO A 1 76 ? -17.271 8.453 26.149 1.00 98.50 76 PRO A N 1
ATOM 573 C CA . PRO A 1 76 ? -18.648 8.772 26.542 1.00 98.50 76 PRO A CA 1
ATOM 574 C C . PRO A 1 76 ? -18.765 9.441 27.919 1.00 98.50 76 PRO A C 1
ATOM 576 O O . PRO A 1 76 ? -19.796 10.019 28.246 1.00 98.50 76 PRO A O 1
ATOM 579 N N . SER A 1 77 ? -17.719 9.378 28.748 1.00 98.31 77 SER A N 1
ATOM 580 C CA . SER A 1 77 ? -17.673 10.060 30.046 1.00 98.31 77 SER A CA 1
ATOM 581 C C . SER A 1 77 ? -17.387 11.563 29.944 1.00 98.31 77 SER A C 1
ATOM 583 O O . SER A 1 77 ? -17.509 12.271 30.944 1.00 98.31 77 SER A O 1
ATOM 585 N N . LEU A 1 78 ? -16.986 12.057 28.769 1.00 98.50 78 LEU A N 1
ATOM 586 C CA . LEU A 1 78 ? -16.680 13.464 28.534 1.00 98.50 78 LEU A CA 1
ATOM 587 C C . LEU A 1 78 ? -17.865 14.178 27.880 1.00 98.50 78 LEU A C 1
ATOM 589 O O . LEU A 1 78 ? -18.519 13.649 26.985 1.00 98.50 78 LEU A O 1
ATOM 593 N N . SER A 1 79 ? -18.104 15.431 28.275 1.00 98.06 79 SER A N 1
ATOM 594 C CA . SER A 1 79 ? -18.980 16.320 27.505 1.00 98.06 79 SER A CA 1
ATOM 595 C C . SER A 1 79 ? -18.337 16.671 26.158 1.00 98.06 79 SER A C 1
ATOM 597 O O . SER A 1 79 ? -17.118 16.591 26.012 1.00 98.06 79 SER A O 1
ATOM 599 N N . ALA A 1 80 ? -19.124 17.140 25.185 1.00 97.38 80 ALA A N 1
ATOM 600 C CA . ALA A 1 80 ? -18.601 17.523 23.868 1.00 97.38 80 ALA A CA 1
ATOM 601 C C . ALA A 1 80 ? -17.457 18.558 23.949 1.00 97.38 80 ALA A C 1
ATOM 603 O O . ALA A 1 80 ? -16.440 18.418 23.272 1.00 97.38 80 ALA A O 1
ATOM 604 N N . ALA A 1 81 ? -17.581 19.558 24.831 1.00 98.44 81 ALA A N 1
ATOM 605 C CA . ALA A 1 81 ? -16.541 20.567 25.039 1.00 98.44 81 ALA A CA 1
ATOM 606 C C . ALA A 1 81 ? -15.264 19.971 25.658 1.00 98.44 81 ALA A C 1
ATOM 608 O O . ALA A 1 81 ? -14.158 20.294 25.226 1.00 98.44 81 ALA A O 1
ATOM 609 N N . ALA A 1 82 ? -15.407 19.074 26.641 1.00 98.62 82 ALA A N 1
ATOM 610 C CA . ALA A 1 82 ? -14.270 18.399 27.262 1.00 98.62 82 ALA A CA 1
ATOM 611 C C . ALA A 1 82 ? -13.581 17.425 26.292 1.00 98.62 82 ALA A C 1
ATOM 613 O O . ALA A 1 82 ? -12.354 17.354 26.272 1.00 98.62 82 ALA A O 1
ATOM 614 N N . LEU A 1 83 ? -14.353 16.724 25.456 1.00 98.56 83 LEU A N 1
ATOM 615 C CA . LEU A 1 83 ? -13.840 15.833 24.420 1.00 98.56 83 LEU A CA 1
ATOM 616 C C . LEU A 1 83 ? -13.015 16.603 23.383 1.00 98.56 83 LEU A C 1
ATOM 618 O O . LEU A 1 83 ? -11.886 16.212 23.093 1.00 98.56 83 LEU A O 1
ATOM 622 N N . GLN A 1 84 ? -13.537 17.728 22.886 1.00 98.44 84 GLN A N 1
ATOM 623 C CA . GLN A 1 84 ? -12.824 18.598 21.948 1.00 98.44 84 GLN A CA 1
ATOM 624 C C . GLN A 1 84 ? -11.522 19.140 22.550 1.00 98.44 84 GLN A C 1
ATOM 626 O O . GLN A 1 84 ? -10.480 19.112 21.895 1.00 98.44 84 GLN A O 1
ATOM 631 N N . ALA A 1 85 ? -11.566 19.613 23.801 1.00 98.62 85 ALA A N 1
ATOM 632 C CA . ALA A 1 85 ? -10.388 20.132 24.492 1.00 98.62 85 ALA A CA 1
ATOM 633 C C . ALA A 1 85 ? -9.325 19.042 24.706 1.00 98.62 85 ALA A C 1
ATOM 635 O O . ALA A 1 85 ? -8.139 19.279 24.472 1.00 98.62 85 ALA A O 1
ATOM 636 N N . PHE A 1 86 ? -9.744 17.837 25.106 1.00 98.44 86 PHE A N 1
ATOM 637 C CA . PHE A 1 86 ? -8.841 16.706 25.290 1.00 98.44 86 PHE A CA 1
ATOM 638 C C . PHE A 1 86 ? -8.180 16.296 23.972 1.00 98.44 86 PHE A C 1
ATOM 640 O O . PHE A 1 86 ? -6.954 16.191 23.925 1.00 98.44 86 PHE A O 1
ATOM 647 N N . ALA A 1 87 ? -8.969 16.121 22.906 1.00 98.25 87 ALA A N 1
ATOM 648 C CA . ALA A 1 87 ? -8.461 15.738 21.594 1.00 98.25 87 ALA A CA 1
ATOM 649 C C . ALA A 1 87 ? -7.431 16.760 21.080 1.00 98.25 87 ALA A C 1
ATOM 651 O O . ALA A 1 87 ? -6.294 16.393 20.786 1.00 98.25 87 ALA A O 1
ATOM 652 N N . ALA A 1 88 ? -7.763 18.056 21.126 1.00 98.12 88 ALA A N 1
ATOM 653 C CA . ALA A 1 88 ? -6.853 19.127 20.721 1.00 98.12 88 ALA A CA 1
ATOM 654 C C . ALA A 1 88 ? -5.545 19.144 21.535 1.00 98.12 88 ALA A C 1
ATOM 656 O O . ALA A 1 88 ? -4.47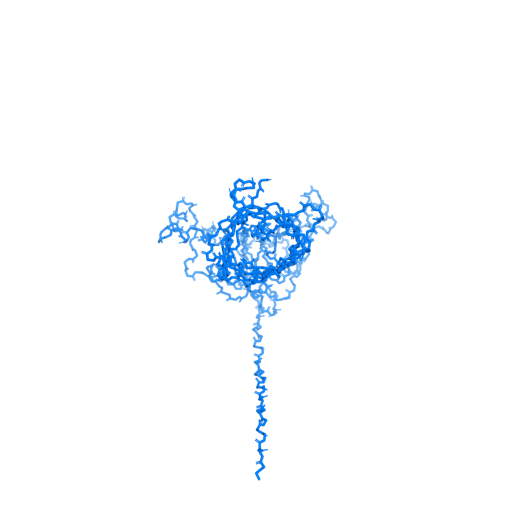1 19.333 20.971 1.00 98.12 88 ALA A O 1
ATOM 657 N N . SER A 1 89 ? -5.606 18.891 22.849 1.00 98.38 89 SER A N 1
ATOM 658 C CA . SER A 1 89 ? -4.413 18.871 23.714 1.00 98.38 89 SER A CA 1
ATOM 659 C C . SER A 1 89 ? -3.417 17.748 23.394 1.00 98.38 89 SER A C 1
ATOM 661 O O . SER A 1 89 ? -2.264 17.813 23.818 1.00 98.38 89 SER A O 1
ATOM 663 N N . ARG A 1 90 ? -3.861 16.708 22.678 1.00 98.00 90 ARG A N 1
ATOM 664 C CA . ARG A 1 90 ? -3.056 15.537 22.302 1.00 98.00 90 ARG A CA 1
ATOM 665 C C . ARG A 1 90 ? -2.796 15.440 20.801 1.00 98.00 90 ARG A C 1
ATOM 667 O O . ARG A 1 90 ? -2.225 14.447 20.367 1.00 98.00 90 ARG A O 1
ATOM 674 N N . ASP A 1 91 ? -3.203 16.455 20.040 1.00 97.69 91 ASP A N 1
ATOM 675 C CA . ASP A 1 91 ? -3.197 16.438 18.575 1.00 97.69 91 ASP A CA 1
ATOM 676 C C . ASP A 1 91 ? -3.993 15.257 17.983 1.00 97.69 91 ASP A C 1
ATOM 678 O O . ASP A 1 91 ? -3.602 14.630 16.999 1.00 97.69 91 ASP A O 1
ATOM 682 N N . TYR A 1 92 ? -5.120 14.934 18.621 1.00 98.50 92 TYR A N 1
ATOM 683 C CA . TYR A 1 92 ? -6.095 13.965 18.134 1.00 98.50 92 TYR A CA 1
ATOM 684 C C . TYR A 1 92 ? -7.267 14.672 17.455 1.00 98.50 92 TYR A C 1
ATOM 686 O O . TYR A 1 92 ? -7.639 15.789 17.821 1.00 98.50 92 TYR A O 1
ATOM 694 N N . ASP A 1 93 ? -7.911 13.968 16.532 1.00 98.44 93 ASP A N 1
ATOM 695 C CA . ASP A 1 93 ? -9.215 14.359 16.002 1.00 98.44 93 ASP A CA 1
ATOM 696 C C . ASP A 1 93 ? -10.338 13.895 16.950 1.00 98.44 93 ASP A C 1
ATOM 698 O O . ASP A 1 93 ? -10.194 12.918 17.690 1.00 98.44 93 ASP A O 1
ATOM 702 N N . VAL A 1 94 ? -11.495 14.562 16.928 1.00 98.50 94 VAL A N 1
ATOM 703 C CA . VAL A 1 94 ? -12.695 14.048 17.611 1.00 98.50 94 VAL A CA 1
ATOM 704 C C . VAL A 1 94 ? -13.352 12.981 16.737 1.00 98.50 94 VAL A C 1
ATOM 706 O O . VAL A 1 94 ? -13.665 13.219 15.570 1.00 98.50 94 VAL A O 1
ATOM 709 N N . LE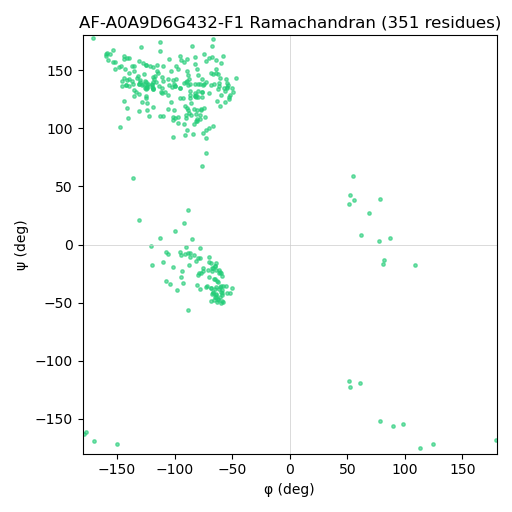U A 1 95 ? -13.587 11.798 17.300 1.00 98.69 95 LEU A N 1
ATOM 710 C CA . LEU A 1 95 ? -14.203 10.680 16.595 1.00 98.69 95 LEU A CA 1
ATOM 711 C C . LEU A 1 95 ? -15.732 10.716 16.733 1.00 98.69 95 LEU A C 1
ATOM 713 O O . LEU A 1 95 ? -16.284 10.256 17.728 1.00 98.69 95 LEU A O 1
ATOM 717 N N . GLY A 1 96 ? -16.419 11.237 15.716 1.00 98.31 96 GLY A N 1
ATOM 718 C CA . GLY A 1 96 ? -17.885 11.151 15.615 1.00 98.31 96 GLY A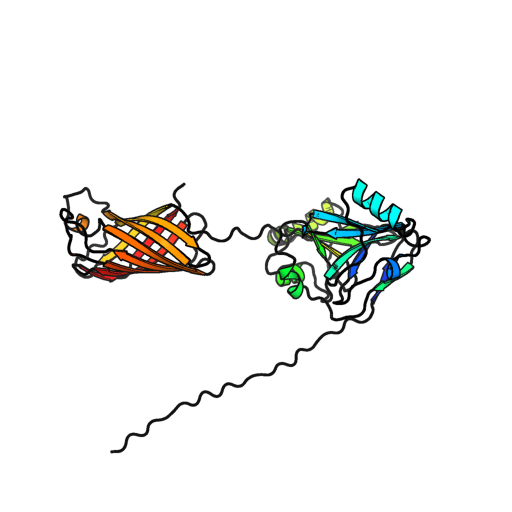 CA 1
ATOM 719 C C . GLY A 1 96 ? -18.379 9.937 14.823 1.00 98.31 96 GLY A C 1
ATOM 720 O O . GLY A 1 96 ? -19.418 9.361 15.139 1.00 98.31 96 GLY A O 1
ATOM 721 N N . THR A 1 97 ? -17.618 9.520 13.806 1.00 98.44 97 THR A N 1
ATOM 722 C CA . THR A 1 97 ? -18.085 8.552 12.805 1.00 98.44 97 THR A CA 1
ATOM 723 C C . THR A 1 97 ? -16.994 7.563 12.400 1.00 98.44 97 THR A C 1
ATOM 725 O O . THR A 1 97 ? -15.828 7.937 12.216 1.00 98.44 97 THR A O 1
ATOM 728 N N . VAL A 1 98 ? -17.391 6.304 12.196 1.00 98.50 98 VAL A N 1
ATOM 729 C CA . VAL A 1 98 ? -16.582 5.267 11.539 1.00 98.50 98 VAL A CA 1
ATOM 730 C C . VAL A 1 98 ? -17.242 4.901 10.209 1.00 98.50 98 VAL A C 1
ATOM 732 O O . VAL A 1 98 ? -18.321 4.313 10.176 1.00 98.50 98 VAL A O 1
ATOM 735 N N . ASN A 1 99 ? -16.606 5.262 9.100 1.00 97.69 99 ASN A N 1
ATOM 736 C CA . ASN A 1 99 ? -17.105 4.991 7.756 1.00 97.69 99 ASN A CA 1
ATOM 737 C C . ASN A 1 99 ? -16.941 3.516 7.385 1.00 97.69 99 ASN A C 1
ATOM 739 O O . ASN A 1 99 ? -16.143 2.786 7.979 1.00 97.69 99 ASN A O 1
ATOM 743 N N . GLY A 1 100 ? -17.646 3.098 6.337 1.00 97.19 100 GLY A N 1
ATOM 744 C CA . GLY A 1 100 ? -17.482 1.764 5.785 1.00 97.19 100 GLY A CA 1
ATOM 745 C C . GLY A 1 100 ? -16.038 1.436 5.417 1.00 97.19 100 GLY A C 1
ATOM 746 O O . GLY A 1 100 ? -15.314 2.249 4.841 1.00 97.19 100 GLY A O 1
ATOM 747 N N . GLY A 1 101 ? -15.600 0.237 5.778 1.00 97.06 101 GLY A N 1
ATOM 748 C CA . GLY A 1 101 ? -14.248 -0.275 5.584 1.00 97.06 101 GLY A CA 1
ATOM 749 C C . GLY A 1 101 ? -13.197 0.241 6.567 1.00 97.06 101 GLY A C 1
ATOM 750 O O . GLY A 1 101 ? -12.018 -0.066 6.406 1.00 97.06 101 GLY A O 1
ATOM 751 N N . GLU A 1 102 ? -13.571 1.062 7.551 1.00 98.12 102 GLU A N 1
ATOM 752 C CA . GLU A 1 102 ? -12.670 1.499 8.625 1.00 98.12 102 GLU A CA 1
ATOM 753 C C . GLU A 1 102 ? -12.671 0.495 9.785 1.00 98.12 102 GLU A C 1
ATOM 755 O O . GLU A 1 102 ? -13.717 -0.007 10.205 1.00 98.12 102 GLU A O 1
ATOM 760 N N . GLY A 1 103 ? -11.482 0.218 10.316 1.00 98.38 103 GLY A N 1
ATOM 761 C CA . GLY A 1 103 ? -11.320 -0.441 11.608 1.00 98.38 103 GLY A CA 1
ATOM 762 C C . GLY A 1 103 ? -11.281 0.587 12.742 1.00 98.38 103 GLY A C 1
ATOM 763 O O . GLY A 1 103 ? -10.991 1.765 12.521 1.00 98.38 103 GLY A O 1
ATOM 764 N N . PHE A 1 104 ? -11.547 0.145 13.965 1.00 98.81 104 PHE A N 1
ATOM 765 C CA . PHE A 1 104 ? -11.513 0.982 15.159 1.00 98.81 104 PHE A CA 1
ATOM 766 C C . PHE A 1 104 ? -11.326 0.130 16.420 1.00 98.81 104 PHE A C 1
ATOM 768 O O . PHE A 1 104 ? -11.599 -1.068 16.438 1.00 98.81 104 PHE A O 1
ATOM 775 N N . TRP A 1 105 ? -10.850 0.760 17.487 1.00 98.81 105 TRP A N 1
ATOM 776 C CA . TRP A 1 105 ? -10.712 0.153 18.804 1.00 98.81 105 TRP A CA 1
ATOM 777 C C . TRP A 1 105 ? -11.841 0.590 19.719 1.00 98.81 105 TRP A C 1
ATOM 779 O O . TRP A 1 105 ? -12.198 1.767 19.730 1.00 98.81 105 TRP A O 1
ATOM 789 N N . VAL A 1 106 ? -12.327 -0.330 20.545 1.00 98.69 106 VAL A N 1
ATOM 790 C CA . VAL A 1 106 ? -13.210 -0.036 21.678 1.00 98.69 106 VAL A CA 1
ATOM 791 C C . VAL A 1 106 ? -12.574 -0.596 22.940 1.00 98.69 106 VAL A C 1
ATOM 793 O O . VAL A 1 106 ? -12.318 -1.795 23.023 1.00 98.69 106 VAL A O 1
ATOM 796 N N . ASP A 1 107 ? -12.330 0.268 23.919 1.00 98.50 107 ASP A N 1
ATOM 797 C CA . ASP A 1 107 ? -11.973 -0.137 25.277 1.00 98.50 107 ASP A CA 1
ATOM 798 C C . ASP A 1 107 ? -13.251 -0.249 26.114 1.00 98.50 107 ASP A C 1
ATOM 800 O O . ASP A 1 107 ? -13.868 0.760 26.478 1.00 98.50 107 ASP A O 1
ATOM 804 N N . ALA A 1 108 ? -13.687 -1.480 26.362 1.00 98.31 108 ALA A N 1
ATOM 805 C CA . ALA A 1 108 ? -14.9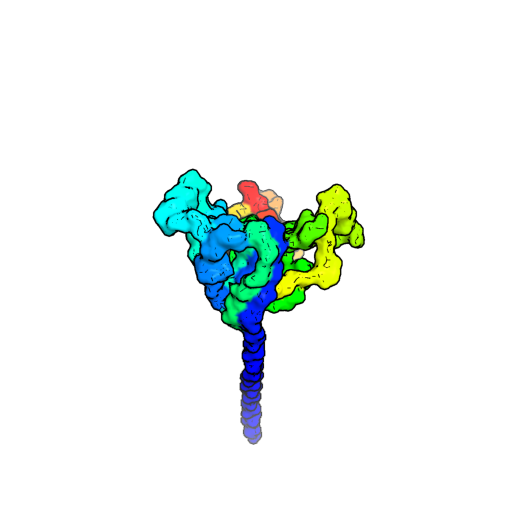18 -1.796 27.067 1.00 98.31 108 ALA A CA 1
ATOM 806 C C . ALA A 1 108 ? -14.656 -2.043 28.561 1.00 98.31 108 ALA A C 1
ATOM 808 O O . ALA A 1 108 ? -13.769 -2.797 28.945 1.00 98.31 108 ALA A O 1
ATOM 809 N N . LYS A 1 109 ? -15.473 -1.464 29.441 1.00 97.69 109 LYS A N 1
ATOM 810 C CA . LYS A 1 109 ? -15.398 -1.683 30.897 1.00 97.69 109 LYS A CA 1
ATOM 811 C C . LYS A 1 109 ? -15.885 -3.066 31.305 1.00 97.69 109 LYS A C 1
ATOM 813 O O . LYS A 1 109 ? -15.385 -3.653 32.258 1.00 97.69 109 LYS A O 1
ATOM 818 N N . THR A 1 110 ? -16.904 -3.553 30.610 1.00 96.12 110 THR A N 1
ATOM 819 C CA . THR A 1 110 ? -17.544 -4.849 30.837 1.00 96.12 110 THR A CA 1
ATOM 820 C C . THR A 1 110 ? -17.852 -5.484 29.491 1.00 96.12 110 THR A C 1
ATOM 822 O O . THR A 1 110 ? -17.880 -4.786 28.481 1.00 96.12 110 THR A O 1
ATOM 825 N N . ALA A 1 111 ? -18.057 -6.800 29.459 1.00 96.44 111 ALA A N 1
ATOM 826 C CA . ALA A 1 111 ? -18.465 -7.466 28.229 1.00 96.44 111 ALA A CA 1
ATOM 827 C C . ALA A 1 111 ? -19.896 -7.056 27.838 1.00 96.44 111 ALA A C 1
ATOM 829 O O . ALA A 1 111 ? -20.779 -6.989 28.697 1.00 96.44 111 ALA A O 1
ATOM 830 N N . PHE A 1 112 ? -20.132 -6.785 26.555 1.00 97.44 112 PHE A N 1
ATOM 831 C CA . PHE A 1 112 ? -21.457 -6.466 26.014 1.00 97.44 112 PHE A CA 1
ATOM 832 C C . PHE A 1 112 ? -21.503 -6.703 24.503 1.00 97.44 112 PHE A C 1
ATOM 834 O O . PHE A 1 112 ? -20.465 -6.763 23.853 1.00 97.44 112 PHE A O 1
ATOM 841 N N . SER A 1 113 ? -22.705 -6.780 23.935 1.00 96.94 113 SER A N 1
ATOM 842 C CA . SER A 1 113 ? -22.892 -6.863 22.484 1.00 96.94 113 SER A CA 1
ATOM 843 C C . SER A 1 113 ? -23.253 -5.497 21.903 1.00 96.94 113 SER A C 1
ATOM 845 O O . SER A 1 113 ? -24.100 -4.786 22.452 1.00 96.94 113 SER A O 1
ATOM 847 N N . ALA A 1 114 ? -22.642 -5.143 20.776 1.00 95.62 114 ALA A N 1
ATOM 848 C CA . ALA A 1 114 ? -22.944 -3.939 20.010 1.00 95.62 114 ALA A CA 1
ATOM 849 C C . ALA A 1 114 ? -23.514 -4.304 18.635 1.00 95.62 114 ALA A C 1
ATOM 851 O O . ALA A 1 114 ? -23.170 -5.339 18.065 1.00 95.62 114 ALA A O 1
ATOM 852 N N . GLN A 1 115 ? -24.377 -3.445 18.093 1.00 95.25 115 GLN A N 1
ATOM 853 C CA . GLN A 1 115 ? -24.843 -3.560 16.712 1.00 95.25 115 GLN A CA 1
ATOM 854 C C . GLN A 1 115 ? -23.988 -2.667 15.816 1.00 95.25 115 GLN A C 1
ATOM 856 O O . GLN A 1 115 ? -23.858 -1.470 16.071 1.00 95.25 115 GLN A O 1
ATOM 861 N N . LEU A 1 116 ? -23.423 -3.249 14.764 1.00 94.94 116 LEU A N 1
ATOM 862 C CA . LEU A 1 116 ? -22.778 -2.526 13.676 1.00 94.94 116 LEU A CA 1
ATOM 863 C C . LEU A 1 116 ? -23.790 -2.243 12.555 1.00 94.94 116 LEU A C 1
ATOM 865 O O . LEU A 1 116 ? -24.800 -2.951 12.452 1.00 94.94 116 LEU A O 1
ATOM 869 N N . PRO A 1 117 ? -23.548 -1.223 11.710 1.00 94.31 117 PRO A N 1
ATOM 870 C CA . PRO A 1 117 ? -24.509 -0.826 10.692 1.00 94.31 117 PRO A CA 1
ATOM 871 C C . PRO A 1 117 ? -24.756 -1.949 9.676 1.00 94.31 117 PRO A C 1
ATOM 873 O O . PRO A 1 117 ? -23.858 -2.725 9.347 1.00 94.31 117 PRO A O 1
ATOM 876 N N . ALA A 1 118 ? -25.990 -2.024 9.176 1.00 90.62 118 ALA A N 1
ATOM 877 C CA . ALA A 1 118 ? -26.345 -2.843 8.021 1.00 90.62 118 ALA A CA 1
ATOM 878 C C . ALA A 1 118 ? -26.124 -2.031 6.744 1.00 90.62 118 ALA A C 1
ATOM 880 O O . ALA A 1 118 ? -26.437 -0.845 6.724 1.00 90.62 118 ALA A O 1
ATOM 881 N N . GLY A 1 119 ? -25.654 -2.654 5.667 1.00 90.50 119 GLY A N 1
ATOM 882 C CA . GLY A 1 119 ? -25.366 -1.942 4.422 1.00 90.50 119 GLY A CA 1
ATOM 883 C C . GLY A 1 119 ? -24.900 -2.868 3.311 1.00 90.50 119 GLY A C 1
ATOM 884 O O . GLY A 1 119 ? -25.092 -4.075 3.375 1.00 90.50 119 GLY A O 1
ATOM 885 N N . THR A 1 120 ? -24.260 -2.332 2.276 1.00 93.38 120 THR A N 1
ATOM 886 C CA . THR A 1 120 ? -23.554 -3.177 1.297 1.00 93.38 120 THR A CA 1
ATOM 887 C C . THR A 1 120 ? -22.218 -3.613 1.887 1.00 93.38 120 THR A C 1
ATOM 889 O O . THR A 1 120 ? -21.540 -2.800 2.511 1.00 93.38 120 THR A O 1
ATOM 892 N N . ALA A 1 121 ? -21.819 -4.871 1.701 1.00 94.81 121 ALA A N 1
ATOM 893 C CA . ALA A 1 121 ? -20.512 -5.334 2.165 1.00 94.81 121 ALA A CA 1
ATOM 894 C C . ALA A 1 121 ? -19.372 -4.530 1.507 1.00 94.81 121 ALA A C 1
ATOM 896 O O . ALA A 1 121 ? -19.321 -4.389 0.282 1.00 94.81 121 ALA A O 1
ATOM 897 N N . VAL A 1 122 ? -18.449 -4.002 2.315 1.00 95.75 122 VAL A N 1
ATOM 898 C CA . VAL A 1 122 ? -17.263 -3.296 1.815 1.00 95.75 122 VAL A CA 1
ATOM 899 C C . VAL A 1 122 ? -16.209 -4.314 1.421 1.00 95.75 122 VAL A C 1
ATOM 901 O O . VAL A 1 122 ? -15.635 -4.997 2.270 1.00 95.75 122 VAL A O 1
ATOM 904 N N . THR A 1 123 ? -15.941 -4.401 0.122 1.00 95.88 123 THR A N 1
ATOM 905 C CA . THR A 1 123 ? -15.025 -5.408 -0.410 1.00 95.88 123 THR A CA 1
ATOM 906 C C . THR A 1 123 ? -13.567 -5.001 -0.253 1.00 95.88 123 THR A C 1
ATOM 908 O O . THR A 1 123 ? -13.237 -3.814 -0.333 1.00 95.88 123 THR A O 1
ATOM 911 N N . ALA A 1 124 ? -12.657 -5.967 -0.126 1.00 95.25 124 ALA A N 1
ATOM 912 C CA . ALA A 1 124 ? -11.218 -5.680 -0.099 1.00 95.25 124 ALA A CA 1
ATOM 913 C C . ALA A 1 124 ? -10.761 -4.939 -1.370 1.00 95.25 124 ALA A C 1
ATOM 915 O O . ALA A 1 124 ? -9.938 -4.025 -1.313 1.00 95.25 124 ALA A O 1
ATOM 916 N N . ALA A 1 125 ? -11.354 -5.278 -2.520 1.00 92.62 125 ALA A N 1
ATOM 917 C CA . ALA A 1 125 ? -11.084 -4.613 -3.790 1.00 92.62 125 ALA A CA 1
ATOM 918 C C . ALA A 1 125 ? -11.500 -3.130 -3.783 1.00 92.62 125 ALA A C 1
ATOM 920 O O . ALA A 1 125 ? -10.792 -2.300 -4.354 1.00 92.62 125 ALA A O 1
ATOM 921 N N . SER A 1 126 ? -12.605 -2.781 -3.110 1.00 93.88 126 SER A N 1
ATOM 922 C CA . SER A 1 126 ? -13.068 -1.390 -2.995 1.00 93.88 126 SER A CA 1
ATOM 923 C C . SER A 1 126 ? -12.142 -0.503 -2.153 1.00 93.88 126 SER A C 1
ATOM 925 O O . SER A 1 126 ? -12.149 0.715 -2.315 1.00 93.88 126 SER A O 1
ATOM 927 N N . LEU A 1 127 ? -11.294 -1.097 -1.304 1.00 93.94 127 LEU A N 1
ATOM 928 C CA . LEU A 1 127 ? -10.364 -0.364 -0.442 1.00 93.94 127 LEU A CA 1
ATOM 929 C C . LEU A 1 127 ? -9.062 0.051 -1.136 1.00 93.94 127 LEU A C 1
ATOM 931 O O . LEU A 1 127 ? -8.319 0.850 -0.572 1.00 93.94 127 LEU A O 1
ATOM 935 N N . LYS A 1 128 ? -8.777 -0.423 -2.357 1.00 90.00 128 LYS A N 1
ATOM 936 C CA . LYS A 1 128 ? -7.522 -0.111 -3.071 1.00 90.00 128 LYS A CA 1
ATOM 937 C C . LYS A 1 128 ? -7.220 1.384 -3.152 1.00 90.00 128 LYS A C 1
ATOM 939 O O . LYS A 1 128 ? -6.082 1.791 -2.943 1.00 90.00 128 LYS A O 1
ATOM 944 N N . SER A 1 129 ? -8.234 2.206 -3.418 1.00 87.31 129 SER A N 1
ATOM 945 C CA . SER A 1 129 ? -8.084 3.665 -3.519 1.00 87.31 129 SER A CA 1
ATOM 946 C C . SER A 1 129 ? -7.716 4.334 -2.191 1.00 87.31 129 SER A C 1
ATOM 948 O O . SER A 1 129 ? -7.189 5.441 -2.193 1.00 87.31 129 SER A O 1
ATOM 950 N N . ARG A 1 130 ? -7.959 3.669 -1.056 1.00 87.69 130 ARG A N 1
ATOM 951 C CA . ARG A 1 130 ? -7.607 4.152 0.287 1.00 87.69 130 ARG A CA 1
ATOM 952 C C . ARG A 1 130 ? -6.188 3.766 0.696 1.00 87.69 130 ARG A C 1
ATOM 954 O O . ARG A 1 130 ? -5.627 4.384 1.590 1.00 87.69 130 ARG A O 1
ATOM 961 N N . LEU A 1 131 ? -5.597 2.789 0.012 1.00 88.69 131 LEU A N 1
ATOM 962 C CA . LEU A 1 131 ? -4.252 2.270 0.272 1.00 88.69 131 LEU A CA 1
ATOM 963 C C . LEU A 1 131 ? -3.164 2.976 -0.552 1.00 88.69 131 LEU A C 1
ATOM 965 O O . LEU A 1 131 ? -2.073 2.443 -0.732 1.00 88.69 131 LEU A O 1
ATOM 969 N N . VAL A 1 132 ? -3.459 4.168 -1.077 1.00 78.56 132 VAL A N 1
ATOM 970 C CA . VAL A 1 132 ? -2.528 4.942 -1.916 1.00 78.56 132 VAL A CA 1
ATOM 971 C C . VAL A 1 132 ? -1.357 5.529 -1.129 1.00 78.56 132 VAL A C 1
ATOM 973 O O . VAL A 1 132 ? -0.317 5.823 -1.714 1.00 78.56 132 VAL A O 1
ATOM 976 N N . THR A 1 133 ? -1.501 5.691 0.189 1.00 85.88 133 THR A N 1
ATOM 977 C CA . THR A 1 133 ? -0.418 6.153 1.060 1.00 85.88 133 THR A CA 1
ATOM 978 C C . THR A 1 133 ? 0.305 4.965 1.703 1.00 85.88 133 THR A C 1
ATOM 980 O O . THR A 1 133 ? -0.364 4.065 2.223 1.00 85.88 133 THR A O 1
ATOM 983 N N . PRO A 1 134 ? 1.651 4.949 1.730 1.00 91.12 134 PRO A N 1
ATOM 984 C CA . PRO A 1 134 ? 2.394 3.977 2.527 1.00 91.12 134 PRO A CA 1
ATOM 985 C C . PRO A 1 134 ? 2.043 4.044 4.010 1.00 91.12 134 PRO A C 1
ATOM 987 O O . PRO A 1 134 ? 1.583 5.071 4.510 1.00 91.12 134 PRO A O 1
ATOM 990 N N . GLY A 1 135 ? 2.381 2.973 4.723 1.00 94.56 135 GLY A N 1
ATOM 991 C CA . GLY A 1 135 ? 2.331 2.926 6.176 1.00 94.56 135 GLY A CA 1
ATOM 992 C C . GLY A 1 135 ? 1.067 2.270 6.711 1.00 94.56 135 GLY A C 1
ATOM 993 O O . GLY A 1 135 ? 0.469 1.403 6.072 1.00 94.56 135 GLY A O 1
ATOM 994 N N . TRP A 1 136 ? 0.700 2.653 7.931 1.00 96.75 136 TRP A N 1
ATOM 995 C CA . TRP A 1 136 ? -0.351 1.995 8.695 1.00 96.75 136 TRP A CA 1
ATOM 996 C C . TRP A 1 136 ? -1.747 2.463 8.305 1.00 96.75 136 TRP A C 1
ATOM 998 O O . TRP A 1 136 ? -2.052 3.656 8.324 1.00 96.75 136 TRP A O 1
ATOM 1008 N N . HIS A 1 137 ? -2.617 1.488 8.057 1.00 97.31 137 HIS A N 1
ATOM 1009 C CA . HIS A 1 137 ? -4.048 1.666 7.856 1.00 97.31 137 HIS A CA 1
ATOM 1010 C C . HIS A 1 137 ? -4.813 0.762 8.812 1.00 97.31 137 HIS A C 1
ATOM 1012 O O . HIS A 1 137 ? -4.424 -0.388 9.023 1.00 97.31 137 HIS A O 1
ATOM 1018 N N . LEU A 1 138 ? -5.917 1.271 9.355 1.00 98.06 138 LEU A N 1
ATOM 1019 C CA . LEU A 1 138 ? -6.821 0.513 10.209 1.00 98.06 138 LEU A CA 1
ATOM 1020 C C . LEU A 1 138 ? -8.139 0.280 9.462 1.00 98.06 138 LEU A C 1
ATOM 1022 O O . LEU A 1 138 ? -8.886 1.222 9.191 1.00 98.06 138 LEU A O 1
ATOM 1026 N N . LEU A 1 139 ? -8.397 -0.969 9.079 1.00 97.94 139 LEU A N 1
ATOM 1027 C CA . LEU A 1 139 ? -9.389 -1.330 8.064 1.00 97.94 139 LEU A CA 1
ATOM 1028 C C . LEU A 1 139 ? -10.351 -2.422 8.536 1.00 97.94 139 LEU A C 1
ATOM 1030 O O . LEU A 1 139 ? -10.147 -3.066 9.565 1.00 97.94 139 LEU A O 1
ATOM 1034 N N . SER A 1 140 ? -11.394 -2.630 7.735 1.00 97.38 140 SER A N 1
ATOM 1035 C CA . SER A 1 140 ? -12.329 -3.747 7.829 1.00 97.38 140 SER A CA 1
ATOM 1036 C C . SER A 1 140 ? -12.849 -4.138 6.446 1.00 97.38 140 SER A C 1
ATOM 1038 O O . SER A 1 140 ? -12.908 -3.295 5.554 1.00 97.38 140 SER A O 1
ATOM 1040 N N . ILE A 1 141 ? -13.237 -5.401 6.262 1.00 96.81 141 ILE A N 1
ATOM 1041 C CA . ILE A 1 141 ? -13.818 -5.914 5.011 1.00 96.81 141 ILE A CA 1
ATOM 1042 C C . ILE A 1 141 ? -15.041 -6.786 5.296 1.00 96.81 141 ILE A C 1
ATOM 1044 O O . ILE A 1 141 ? -15.135 -7.399 6.356 1.00 96.81 141 ILE A O 1
ATOM 1048 N N . GLY A 1 142 ? -15.955 -6.875 4.331 1.00 95.31 142 GLY A N 1
ATOM 1049 C CA . GLY A 1 142 ? -17.134 -7.745 4.378 1.00 95.31 142 GLY A CA 1
ATOM 1050 C C . GLY A 1 142 ? -16.957 -9.108 3.694 1.00 95.31 142 GLY A C 1
ATOM 1051 O O . GLY A 1 142 ? -17.837 -9.956 3.804 1.00 95.31 142 GLY A O 1
ATOM 1052 N N . ASP A 1 143 ? -15.831 -9.344 3.012 1.00 92.25 143 ASP A N 1
ATOM 1053 C CA . ASP A 1 143 ? -15.674 -10.474 2.072 1.00 92.25 143 ASP A CA 1
ATOM 1054 C C . ASP A 1 143 ? -15.131 -11.765 2.704 1.00 92.25 143 ASP A C 1
ATOM 1056 O O . ASP A 1 143 ? -14.973 -12.770 2.013 1.00 92.25 143 ASP A O 1
ATOM 1060 N N . ASN A 1 144 ? -14.818 -11.753 4.005 1.00 94.62 144 ASN A N 1
ATOM 1061 C CA . ASN A 1 144 ? -14.337 -12.921 4.748 1.00 94.62 144 ASN A CA 1
ATOM 1062 C C . ASN A 1 144 ? -13.083 -13.597 4.139 1.00 94.62 144 ASN A C 1
ATOM 1064 O O . ASN A 1 144 ? -13.076 -14.782 3.778 1.00 94.62 144 ASN A O 1
ATOM 1068 N N . LEU A 1 145 ? -11.992 -12.841 4.016 1.00 96.25 145 LEU A N 1
ATOM 1069 C CA . LEU A 1 145 ? -10.763 -13.294 3.352 1.00 96.25 145 LEU A CA 1
ATOM 1070 C C . LEU A 1 145 ? -9.717 -13.813 4.342 1.00 96.25 145 LEU A C 1
ATOM 1072 O O . LEU A 1 145 ? -9.626 -13.343 5.477 1.00 96.25 145 LEU A O 1
ATOM 1076 N N . THR A 1 146 ? -8.877 -14.751 3.900 1.00 96.88 146 THR A N 1
ATOM 1077 C CA . THR A 1 146 ? -7.598 -15.003 4.583 1.00 96.88 146 THR A CA 1
ATOM 1078 C C . THR A 1 146 ? -6.645 -13.817 4.362 1.00 96.88 146 THR A C 1
ATOM 1080 O O . THR A 1 146 ? -6.818 -13.066 3.395 1.00 96.88 146 THR A O 1
ATOM 1083 N N . PRO A 1 147 ? -5.604 -13.637 5.196 1.00 96.06 147 PRO A N 1
ATOM 1084 C CA . PRO A 1 147 ? -4.602 -12.591 4.970 1.00 96.06 147 PRO A CA 1
ATOM 1085 C C . PRO A 1 147 ? -3.926 -12.663 3.589 1.00 96.06 147 PRO A C 1
ATOM 1087 O O . PRO A 1 147 ? -3.666 -11.632 2.968 1.00 96.06 147 PRO A O 1
ATOM 1090 N N . GLU A 1 148 ? -3.689 -13.871 3.071 1.00 94.19 148 GLU A N 1
ATOM 1091 C CA . GLU A 1 148 ? -3.134 -14.073 1.728 1.00 94.19 148 GLU A CA 1
ATOM 1092 C C . GLU A 1 148 ? -4.099 -13.598 0.632 1.00 94.19 148 GLU A C 1
ATOM 1094 O O . GLU A 1 148 ? -3.710 -12.828 -0.249 1.00 94.19 148 GLU A O 1
ATOM 1099 N N . GLN A 1 149 ? -5.375 -13.993 0.720 1.00 95.62 149 GLN A N 1
ATOM 1100 C CA . GLN A 1 149 ? -6.416 -13.556 -0.214 1.00 95.62 149 GLN A CA 1
ATOM 1101 C C . GLN A 1 149 ? -6.601 -12.032 -0.180 1.00 95.62 149 GLN A C 1
ATOM 1103 O O . GLN A 1 149 ? -6.803 -11.416 -1.226 1.00 95.62 149 GLN A O 1
ATOM 1108 N N . LEU A 1 150 ? -6.481 -11.407 0.996 1.00 95.25 150 LEU A N 1
ATOM 1109 C CA . LEU A 1 150 ? -6.493 -9.949 1.124 1.00 95.25 150 LEU A CA 1
ATOM 1110 C C . LEU A 1 150 ? -5.316 -9.307 0.370 1.00 95.25 150 LEU A C 1
ATOM 1112 O O . LEU A 1 150 ? -5.518 -8.361 -0.389 1.00 95.25 150 LEU A O 1
ATOM 1116 N N . GLY A 1 151 ? -4.097 -9.831 0.537 1.00 92.19 151 GLY A N 1
ATOM 1117 C CA . GLY A 1 151 ? -2.914 -9.330 -0.170 1.00 92.19 151 GLY A CA 1
ATOM 1118 C C . GLY A 1 151 ? -3.062 -9.400 -1.694 1.00 92.19 151 GLY A C 1
ATOM 1119 O O . GLY A 1 151 ? -2.742 -8.438 -2.394 1.00 92.19 151 GLY A O 1
ATOM 1120 N N . GLN A 1 152 ? -3.627 -10.497 -2.208 1.00 92.38 152 GLN A N 1
ATOM 1121 C CA . GLN A 1 152 ? -3.970 -10.636 -3.629 1.00 92.38 152 GLN A CA 1
ATOM 1122 C C . GLN A 1 152 ? -5.038 -9.620 -4.056 1.00 92.38 152 GLN A C 1
ATOM 1124 O O . GLN A 1 152 ? -4.905 -8.975 -5.099 1.00 92.38 152 GLN A O 1
ATOM 1129 N N . ALA A 1 153 ? -6.072 -9.428 -3.231 1.00 92.94 153 ALA A N 1
ATOM 1130 C CA . ALA A 1 153 ? -7.140 -8.478 -3.501 1.00 92.94 153 ALA A CA 1
ATOM 1131 C C . ALA A 1 153 ? -6.630 -7.037 -3.581 1.00 92.94 153 ALA A C 1
ATOM 1133 O O . ALA A 1 153 ? -7.161 -6.283 -4.387 1.00 92.94 153 ALA A O 1
ATOM 1134 N N . PHE A 1 154 ? -5.593 -6.652 -2.830 1.00 91.25 154 PHE A N 1
ATOM 1135 C CA . PHE A 1 154 ? -4.975 -5.322 -2.920 1.00 91.25 154 PHE A CA 1
ATOM 1136 C C . PHE A 1 154 ? -4.088 -5.136 -4.159 1.00 91.25 154 PHE A C 1
ATOM 1138 O O . PHE A 1 154 ? -3.915 -4.008 -4.615 1.00 91.25 154 PHE A O 1
ATOM 1145 N N . GLY A 1 155 ? -3.579 -6.217 -4.758 1.00 88.25 155 GLY A N 1
ATOM 1146 C CA . GLY A 1 155 ? -2.654 -6.182 -5.902 1.00 88.25 155 GLY A CA 1
ATOM 1147 C C . GLY A 1 155 ? -1.193 -5.916 -5.519 1.00 88.25 155 GLY A C 1
ATOM 1148 O O . GLY A 1 155 ? -0.298 -6.234 -6.296 1.00 88.25 155 GLY A O 1
ATOM 1149 N N . THR A 1 156 ? -0.957 -5.418 -4.304 1.00 86.44 156 THR A N 1
ATOM 1150 C CA . THR A 1 156 ? 0.358 -5.317 -3.669 1.00 86.44 156 THR A CA 1
ATOM 1151 C C . THR A 1 156 ? 0.258 -5.955 -2.284 1.00 86.44 156 THR A C 1
ATOM 1153 O O . THR A 1 156 ? -0.572 -5.506 -1.487 1.00 86.44 156 THR A O 1
ATOM 1156 N N . PRO A 1 157 ? 1.070 -6.978 -1.961 1.00 90.19 157 PRO A N 1
ATOM 1157 C CA . PRO A 1 157 ? 1.040 -7.590 -0.640 1.00 90.19 157 PRO A CA 1
ATOM 1158 C C . PRO A 1 157 ? 1.403 -6.571 0.456 1.00 90.19 157 PRO A C 1
ATOM 1160 O O . PRO A 1 157 ? 2.362 -5.812 0.278 1.00 90.19 157 PRO A O 1
ATOM 1163 N N . PRO A 1 158 ? 0.685 -6.544 1.595 1.00 93.69 158 PRO A N 1
ATOM 1164 C CA . PRO A 1 158 ? 1.078 -5.714 2.729 1.00 93.69 158 PRO A CA 1
ATOM 1165 C C . PRO A 1 158 ? 2.427 -6.185 3.299 1.00 93.69 158 PRO A C 1
ATOM 1167 O O . PRO A 1 158 ? 2.744 -7.376 3.262 1.00 93.69 158 PRO A O 1
ATOM 1170 N N . ILE A 1 159 ? 3.196 -5.257 3.882 1.00 95.75 159 ILE A N 1
ATOM 1171 C CA . ILE A 1 159 ? 4.412 -5.573 4.652 1.00 95.75 159 ILE A CA 1
ATOM 1172 C C . ILE A 1 159 ? 4.042 -6.502 5.807 1.00 95.75 159 ILE A C 1
ATOM 1174 O O . ILE A 1 159 ? 4.686 -7.524 6.027 1.00 95.75 159 ILE A O 1
ATOM 1178 N N . SER A 1 160 ? 2.994 -6.135 6.545 1.00 97.62 160 SER A N 1
ATOM 1179 C CA . SER A 1 160 ? 2.429 -6.957 7.609 1.00 97.62 160 SER A CA 1
ATOM 1180 C C . SER A 1 160 ? 0.953 -6.647 7.816 1.00 97.62 160 SER A C 1
ATOM 1182 O O . SER A 1 160 ? 0.474 -5.561 7.477 1.00 97.62 160 SER A O 1
ATOM 1184 N N . LEU A 1 161 ? 0.245 -7.616 8.377 1.00 98.25 161 LEU A N 1
ATOM 1185 C CA . LEU A 1 161 ? -1.153 -7.543 8.751 1.00 98.25 161 LEU A CA 1
ATOM 1186 C C . LEU A 1 161 ? -1.311 -8.040 10.184 1.00 98.25 161 LEU A C 1
ATOM 1188 O O . LEU A 1 161 ? -0.713 -9.048 10.565 1.00 98.25 161 LEU A O 1
ATOM 1192 N N . TRP A 1 162 ? -2.138 -7.337 10.953 1.00 98.56 162 TRP A N 1
ATOM 1193 C CA . TRP A 1 162 ? -2.360 -7.625 12.363 1.00 98.56 162 TRP A CA 1
ATOM 1194 C C . TRP A 1 162 ? -3.844 -7.564 12.692 1.00 98.56 162 TRP A C 1
ATOM 1196 O O . TRP A 1 162 ? -4.516 -6.595 12.347 1.00 98.56 162 TRP A O 1
ATOM 1206 N N . ALA A 1 163 ? -4.349 -8.562 13.405 1.00 98.00 163 ALA A N 1
ATOM 1207 C CA . ALA A 1 163 ? -5.687 -8.528 13.989 1.00 98.00 163 ALA A CA 1
ATOM 1208 C C . ALA A 1 163 ? -5.594 -8.845 15.480 1.00 98.00 163 ALA A C 1
ATOM 1210 O O . ALA A 1 163 ? -4.638 -9.472 15.929 1.00 98.00 163 ALA A O 1
ATOM 1211 N N . TRP A 1 164 ? -6.569 -8.401 16.262 1.00 97.62 164 TRP A N 1
ATOM 1212 C CA . TRP A 1 164 ? -6.549 -8.590 17.708 1.00 97.62 164 TRP A CA 1
ATOM 1213 C C . TRP A 1 164 ? -7.544 -9.658 18.128 1.00 97.62 164 TRP A C 1
ATOM 1215 O O . TRP A 1 164 ? -8.722 -9.588 17.782 1.00 97.62 164 TRP A O 1
ATOM 1225 N N . ASN A 1 165 ? -7.073 -10.626 18.906 1.00 95.62 165 ASN A N 1
ATOM 1226 C CA . ASN A 1 165 ? -7.930 -11.559 19.610 1.00 95.62 165 ASN A CA 1
ATOM 1227 C C . ASN A 1 165 ? -8.256 -10.988 20.992 1.00 95.62 165 ASN A C 1
ATOM 1229 O O . ASN A 1 165 ? -7.390 -10.970 21.861 1.00 95.62 165 ASN A O 1
ATOM 1233 N N . ALA A 1 166 ? -9.497 -10.554 21.208 1.00 92.25 166 ALA A N 1
ATOM 1234 C CA . ALA A 1 166 ? -9.962 -10.040 22.498 1.00 92.25 166 ALA A CA 1
ATOM 1235 C C . ALA A 1 166 ? -10.513 -11.148 23.425 1.00 92.25 166 ALA A C 1
ATOM 1237 O O . ALA A 1 166 ? -11.426 -10.907 24.214 1.00 92.25 166 ALA A O 1
ATOM 1238 N N . ALA A 1 167 ? -10.021 -12.386 23.314 1.00 83.94 167 ALA A N 1
ATOM 1239 C CA . ALA A 1 167 ? -10.509 -13.501 24.124 1.00 83.94 167 ALA A CA 1
ATOM 1240 C C . ALA A 1 167 ? -10.289 -13.261 25.629 1.00 83.94 167 ALA A C 1
ATOM 1242 O O . ALA A 1 167 ? -9.224 -12.825 26.052 1.00 83.94 167 ALA A O 1
ATOM 1243 N N . GLN A 1 168 ? -11.283 -13.624 26.448 1.00 68.00 168 GLN A N 1
ATOM 1244 C CA . GLN A 1 168 ? -11.274 -13.374 27.899 1.00 68.00 168 GLN A CA 1
ATOM 1245 C C . GLN A 1 168 ? -10.125 -14.064 28.651 1.00 68.00 168 GLN A C 1
ATOM 1247 O O . GLN A 1 168 ? -9.781 -13.651 29.755 1.00 68.00 168 GLN A O 1
ATOM 1252 N N . THR A 1 169 ? -9.550 -15.128 28.085 1.00 78.25 169 THR A N 1
ATOM 1253 C CA . THR A 1 169 ? -8.496 -15.921 28.730 1.00 78.25 169 THR A CA 1
ATOM 1254 C C . THR A 1 169 ? -7.094 -15.536 28.275 1.00 78.25 169 THR A C 1
ATOM 1256 O O . THR A 1 169 ? -6.183 -15.519 29.099 1.00 78.25 169 THR A O 1
ATOM 1259 N N . ILE A 1 170 ? -6.903 -15.238 26.986 1.00 83.00 170 ILE A N 1
ATOM 1260 C CA . ILE A 1 170 ? -5.613 -14.840 26.413 1.00 83.00 170 ILE A CA 1
ATOM 1261 C C . ILE A 1 170 ? -5.873 -13.856 25.272 1.00 83.00 170 ILE A C 1
ATOM 1263 O O . ILE A 1 170 ? -6.201 -14.264 24.154 1.00 83.00 170 ILE A O 1
ATOM 1267 N N . SER A 1 171 ? -5.691 -12.565 25.545 1.00 92.69 171 SER A N 1
ATOM 1268 C CA . SER A 1 171 ? -5.700 -11.550 24.495 1.00 92.69 171 SER A CA 1
ATOM 1269 C C . SER A 1 171 ? -4.346 -11.499 23.804 1.00 92.69 171 SER A C 1
ATOM 1271 O O . SER A 1 171 ? -3.313 -11.413 24.472 1.00 92.69 171 SER A O 1
ATOM 1273 N N . ASN A 1 172 ? -4.331 -11.572 22.475 1.00 96.12 172 ASN A N 1
ATOM 1274 C CA . ASN A 1 172 ? -3.081 -11.590 21.723 1.00 96.12 172 ASN A CA 1
ATOM 1275 C C . ASN A 1 172 ? -3.275 -11.162 20.262 1.00 96.12 172 ASN A C 1
ATOM 1277 O O . ASN A 1 172 ? -4.391 -11.127 19.741 1.00 96.12 172 ASN A O 1
ATOM 1281 N N . TRP A 1 173 ? -2.173 -10.849 19.592 1.00 97.81 173 TRP A N 1
ATOM 1282 C CA . TRP A 1 173 ? -2.155 -10.445 18.196 1.00 97.81 173 TRP A CA 1
ATOM 1283 C C . TRP A 1 173 ? -2.090 -11.645 17.265 1.00 97.81 173 TRP A C 1
ATOM 1285 O O . TRP A 1 173 ? -1.192 -12.474 17.382 1.00 97.81 173 TRP A O 1
ATOM 1295 N N . TYR A 1 174 ? -2.991 -11.685 16.290 1.00 98.12 174 TYR A N 1
ATOM 1296 C CA . TYR A 1 174 ? -2.765 -12.419 15.055 1.00 98.12 174 TYR A CA 1
ATOM 1297 C C . TYR A 1 174 ? -1.781 -11.655 14.176 1.00 98.12 174 TYR A C 1
ATOM 1299 O O . TYR A 1 174 ? -1.904 -10.435 14.038 1.00 98.12 174 TYR A O 1
ATOM 1307 N N . PHE A 1 175 ? -0.849 -12.370 13.552 1.00 98.31 175 PHE A N 1
ATOM 1308 C CA . PHE A 1 175 ? 0.169 -11.781 12.689 1.00 98.31 175 PHE A CA 1
ATOM 1309 C C . PHE A 1 175 ? 0.263 -12.495 11.342 1.00 98.31 175 PHE A C 1
ATOM 1311 O O . PHE A 1 175 ? 0.181 -13.717 11.251 1.00 98.31 175 PHE A O 1
ATOM 1318 N N . TYR A 1 176 ? 0.479 -11.714 10.287 1.00 98.00 176 TYR A N 1
ATOM 1319 C CA . TYR A 1 176 ? 0.786 -12.212 8.954 1.00 98.00 176 TYR A CA 1
ATOM 1320 C C . TYR A 1 176 ? 1.751 -11.264 8.238 1.00 98.00 176 TYR A C 1
ATOM 1322 O O . TYR A 1 176 ? 1.590 -10.046 8.298 1.00 98.00 176 TYR A O 1
ATOM 1330 N N . ALA A 1 177 ? 2.718 -11.806 7.497 1.00 97.19 177 ALA A N 1
ATOM 1331 C CA . ALA A 1 177 ? 3.581 -11.031 6.608 1.00 97.19 177 ALA A CA 1
ATOM 1332 C C . ALA A 1 177 ? 3.900 -11.825 5.339 1.00 97.19 177 ALA A C 1
ATOM 1334 O O . ALA A 1 177 ? 4.461 -12.921 5.400 1.00 97.19 177 ALA A O 1
ATOM 1335 N N . ALA A 1 178 ? 3.591 -11.247 4.176 1.00 94.44 178 ALA A N 1
ATOM 1336 C CA . ALA A 1 178 ? 3.786 -11.911 2.888 1.00 94.44 178 ALA A CA 1
ATOM 1337 C C . ALA A 1 178 ? 5.268 -12.207 2.593 1.00 94.44 178 ALA A C 1
ATOM 1339 O O . ALA A 1 178 ? 5.589 -13.213 1.966 1.00 94.44 178 ALA A O 1
ATOM 1340 N N . SER A 1 179 ? 6.181 -11.362 3.082 1.00 95.00 179 SER A N 1
ATOM 1341 C CA . SER A 1 179 ? 7.626 -11.556 2.924 1.00 95.00 179 SER A CA 1
ATOM 1342 C C . SER A 1 179 ? 8.153 -12.786 3.663 1.00 95.00 179 SER A C 1
ATOM 1344 O O . SER A 1 179 ? 9.120 -13.382 3.200 1.00 95.00 179 SER A O 1
ATOM 1346 N N . LEU A 1 180 ? 7.534 -13.180 4.780 1.00 96.75 180 LEU A N 1
ATOM 1347 C CA . LEU A 1 180 ? 7.892 -14.403 5.500 1.00 96.75 180 LEU A CA 1
ATOM 1348 C C . LEU A 1 180 ? 7.313 -15.638 4.809 1.00 96.75 180 LEU A C 1
ATOM 1350 O O . LEU A 1 180 ? 8.007 -16.637 4.685 1.00 96.75 180 LEU A O 1
ATOM 1354 N N . VAL A 1 181 ? 6.092 -15.557 4.270 1.00 94.50 181 VAL A N 1
ATOM 1355 C CA . VAL A 1 181 ? 5.533 -16.639 3.435 1.00 94.50 181 VAL A CA 1
ATOM 1356 C C . VAL A 1 181 ? 6.432 -16.904 2.222 1.00 94.50 181 VAL A C 1
ATOM 1358 O O . VAL A 1 181 ? 6.755 -18.051 1.921 1.00 94.50 181 VAL A O 1
ATOM 1361 N N . ALA A 1 182 ? 6.906 -15.842 1.564 1.00 94.06 182 ALA A N 1
ATOM 1362 C CA . ALA A 1 182 ? 7.795 -15.939 0.408 1.00 94.06 182 ALA A CA 1
ATOM 1363 C C . ALA A 1 182 ? 9.179 -16.547 0.726 1.00 94.06 182 ALA A C 1
ATOM 1365 O O . ALA A 1 182 ? 9.863 -16.993 -0.193 1.00 94.06 182 ALA A O 1
ATOM 1366 N N . GLN A 1 183 ? 9.597 -16.583 1.997 1.00 95.38 183 GLN A N 1
ATOM 1367 C CA . GLN A 1 183 ? 10.861 -17.203 2.421 1.00 95.38 183 GLN A CA 1
ATOM 1368 C C . GLN A 1 183 ? 10.783 -18.734 2.532 1.00 95.38 183 GLN A C 1
ATOM 1370 O O . GLN A 1 183 ? 11.823 -19.384 2.625 1.00 95.38 183 GLN A O 1
ATOM 1375 N N . GLY A 1 184 ? 9.585 -19.326 2.485 1.00 92.00 184 GLY A N 1
ATOM 1376 C CA . GLY A 1 184 ? 9.391 -20.776 2.473 1.00 92.00 184 GLY A CA 1
ATOM 1377 C C . GLY A 1 184 ? 8.713 -21.336 3.724 1.00 92.00 184 GLY A C 1
ATOM 1378 O O . GLY A 1 184 ? 8.262 -20.599 4.599 1.00 92.00 184 GLY A O 1
ATOM 1379 N N . ALA A 1 185 ? 8.629 -22.672 3.767 1.00 81.00 185 ALA A N 1
ATOM 1380 C CA . ALA A 1 185 ? 7.567 -23.428 4.443 1.00 81.00 185 ALA A CA 1
ATOM 1381 C C . ALA A 1 185 ? 7.262 -23.028 5.897 1.00 81.00 185 ALA A C 1
ATOM 1383 O O . ALA A 1 185 ? 6.092 -23.015 6.264 1.00 81.00 185 ALA A O 1
ATOM 1384 N N . ASN A 1 186 ? 8.274 -22.673 6.695 1.00 95.38 186 ASN A N 1
ATOM 1385 C CA . ASN A 1 186 ? 8.092 -22.420 8.128 1.00 95.38 186 ASN A CA 1
ATOM 1386 C C . ASN A 1 186 ? 8.482 -21.002 8.575 1.00 95.38 186 ASN A C 1
ATOM 1388 O O . ASN A 1 186 ? 8.327 -20.676 9.744 1.00 95.38 186 ASN A O 1
ATOM 1392 N N . ALA A 1 187 ? 8.962 -20.124 7.687 1.00 97.69 187 ALA A N 1
ATOM 1393 C CA . ALA A 1 187 ? 9.506 -18.829 8.117 1.00 97.69 187 ALA A CA 1
ATOM 1394 C C . ALA A 1 187 ? 8.458 -17.944 8.825 1.00 97.69 187 ALA A C 1
ATOM 1396 O O . ALA A 1 187 ? 8.767 -17.286 9.819 1.00 97.69 187 ALA A O 1
ATOM 1397 N N . LEU A 1 188 ? 7.202 -17.959 8.357 1.00 96.94 188 LEU A N 1
ATOM 1398 C CA . LEU A 1 188 ? 6.106 -17.258 9.032 1.00 96.94 188 LEU A CA 1
ATOM 1399 C C . LEU A 1 188 ? 5.752 -17.912 10.377 1.00 96.94 188 LEU A C 1
ATOM 1401 O O . LEU A 1 188 ? 5.656 -17.207 11.380 1.00 96.94 188 LEU A O 1
ATOM 1405 N N . SER A 1 189 ? 5.582 -19.236 10.414 1.00 97.19 189 SER A N 1
ATOM 1406 C CA . SER A 1 189 ? 5.201 -19.953 11.638 1.00 97.19 189 SER A CA 1
ATOM 1407 C C . SER A 1 189 ? 6.277 -19.866 12.723 1.00 97.19 189 SER A C 1
ATOM 1409 O O . SER A 1 189 ? 5.949 -19.678 13.892 1.00 97.19 189 SER A O 1
ATOM 1411 N N . ASP A 1 190 ? 7.555 -19.925 12.345 1.00 97.94 190 ASP A N 1
ATOM 1412 C CA . ASP A 1 190 ? 8.692 -19.808 13.261 1.00 97.94 190 ASP A CA 1
ATOM 1413 C C . ASP A 1 190 ? 8.761 -18.399 13.869 1.00 97.94 190 ASP A C 1
ATOM 1415 O O . ASP A 1 190 ? 8.991 -18.236 15.071 1.00 97.94 190 ASP A O 1
ATOM 1419 N N . PHE A 1 191 ? 8.501 -17.363 13.063 1.00 98.12 191 PHE A N 1
ATOM 1420 C CA . PHE A 1 191 ? 8.425 -15.985 13.548 1.00 98.12 191 PHE A CA 1
ATOM 1421 C C . PHE A 1 191 ? 7.251 -15.780 14.513 1.00 98.12 191 PHE A C 1
ATOM 1423 O O . PHE A 1 191 ? 7.423 -15.181 15.575 1.00 98.12 191 PHE A O 1
ATOM 1430 N N . ILE A 1 192 ? 6.069 -16.297 14.168 1.00 97.69 192 ILE A N 1
ATOM 1431 C CA . ILE A 1 192 ? 4.875 -16.234 15.022 1.00 97.69 192 ILE A CA 1
ATOM 1432 C C . ILE A 1 192 ? 5.144 -16.927 16.362 1.00 97.69 192 ILE A C 1
ATOM 1434 O O . ILE A 1 192 ? 4.928 -16.320 17.411 1.00 97.69 192 ILE A O 1
ATOM 1438 N N . ALA A 1 193 ? 5.670 -18.156 16.337 1.00 97.44 193 ALA A N 1
ATOM 1439 C CA . ALA A 1 193 ? 5.943 -18.940 17.538 1.00 97.44 193 ALA A CA 1
ATOM 1440 C C . ALA A 1 193 ? 7.003 -18.284 18.434 1.00 97.44 193 ALA A C 1
ATOM 1442 O O . ALA A 1 193 ? 6.807 -18.177 19.644 1.00 97.44 193 ALA A O 1
ATOM 1443 N N . SER A 1 194 ? 8.103 -17.799 17.851 1.00 97.75 194 SER A N 1
ATOM 1444 C CA . SER A 1 194 ? 9.180 -17.140 18.607 1.00 97.75 194 SER A CA 1
ATOM 1445 C C . SER A 1 194 ? 8.786 -15.770 19.167 1.00 97.75 194 SER A C 1
ATOM 1447 O O . SER A 1 194 ? 9.296 -15.376 20.214 1.00 97.75 194 SER A O 1
ATOM 1449 N N . SER A 1 195 ? 7.857 -15.066 18.514 1.00 97.56 195 SER A N 1
ATOM 1450 C CA . SER A 1 195 ? 7.338 -13.771 18.979 1.00 97.56 195 SER A CA 1
ATOM 1451 C C . SER A 1 195 ? 6.136 -13.903 19.919 1.00 97.56 195 SER A C 1
ATOM 1453 O O . SER A 1 195 ? 5.688 -12.909 20.486 1.00 97.56 195 SER A O 1
ATOM 1455 N N . GLY A 1 196 ? 5.603 -15.118 20.086 1.00 96.62 196 GLY A N 1
ATOM 1456 C CA . GLY A 1 196 ? 4.418 -15.379 20.895 1.00 96.62 196 GLY A CA 1
ATOM 1457 C C . GLY A 1 196 ? 3.135 -14.799 20.301 1.00 96.62 196 GLY A C 1
ATOM 1458 O O . GLY A 1 196 ? 2.229 -14.481 21.062 1.00 96.62 196 GLY A O 1
ATOM 1459 N N . PHE A 1 197 ? 3.047 -14.637 18.978 1.00 97.50 197 PHE A N 1
ATOM 1460 C CA . PHE A 1 197 ? 1.820 -14.215 18.294 1.00 97.50 197 PHE A CA 1
ATOM 1461 C C . PHE A 1 197 ? 0.900 -15.407 18.003 1.00 97.50 197 PHE A C 1
ATOM 1463 O O . PHE A 1 197 ? 1.275 -16.570 18.157 1.00 97.50 197 PHE A O 1
ATOM 1470 N N . LEU A 1 198 ? -0.320 -15.114 17.564 1.00 96.94 198 LEU A N 1
ATOM 1471 C CA . LEU A 1 198 ? -1.259 -16.097 17.042 1.00 96.94 198 LEU A CA 1
ATOM 1472 C C . LEU A 1 198 ? -1.113 -16.211 15.522 1.00 96.94 198 LEU A C 1
ATOM 1474 O O . LEU A 1 198 ? -0.998 -15.211 14.809 1.00 96.94 198 LEU A O 1
ATOM 1478 N N . ASP A 1 199 ? -1.175 -17.441 15.022 1.00 95.81 199 ASP A N 1
ATOM 1479 C CA . ASP A 1 199 ? -1.327 -17.700 13.593 1.00 95.81 199 ASP A CA 1
ATOM 1480 C C . ASP A 1 199 ? -2.795 -17.533 13.196 1.00 95.81 199 ASP A C 1
ATOM 1482 O O . ASP A 1 199 ? -3.702 -17.972 13.911 1.00 95.81 199 ASP A O 1
ATOM 1486 N N . PHE A 1 200 ? -3.038 -16.901 12.049 1.00 95.06 200 PHE A N 1
ATOM 1487 C CA . PHE A 1 200 ? -4.369 -16.883 11.462 1.00 95.06 200 PHE A CA 1
ATOM 1488 C C . PHE A 1 200 ? -4.848 -18.308 11.169 1.00 95.06 200 PHE A C 1
ATOM 1490 O O . PHE A 1 200 ? -6.002 -18.612 11.452 1.00 95.06 200 PHE A O 1
ATOM 1497 N N . GLY A 1 201 ? -3.995 -19.204 10.664 1.00 92.06 201 GLY A N 1
ATOM 1498 C CA . GLY A 1 201 ? -4.389 -20.567 10.306 1.00 92.06 201 GLY A CA 1
ATOM 1499 C C . GLY A 1 201 ? -5.626 -20.583 9.396 1.00 92.06 201 GLY A C 1
ATOM 1500 O O . GLY A 1 201 ? -5.607 -20.042 8.292 1.00 92.06 201 GLY A O 1
ATOM 1501 N N . ALA A 1 202 ? -6.725 -21.182 9.870 1.00 91.19 202 ALA A N 1
ATOM 1502 C CA . ALA A 1 202 ? -8.014 -21.190 9.167 1.00 91.19 202 ALA A CA 1
ATOM 1503 C C . ALA A 1 202 ? -8.899 -19.956 9.452 1.00 91.19 202 ALA A C 1
ATOM 1505 O O . ALA A 1 202 ? -9.949 -19.800 8.822 1.00 91.19 202 ALA A O 1
ATOM 1506 N N . ASN A 1 203 ? -8.505 -19.094 10.394 1.00 92.94 203 ASN A N 1
ATOM 1507 C CA . ASN A 1 203 ? -9.227 -17.870 10.717 1.00 92.94 203 ASN A CA 1
ATOM 1508 C C . ASN A 1 203 ? -9.180 -16.892 9.544 1.00 92.94 203 ASN A C 1
ATOM 1510 O O . ASN A 1 203 ? -8.201 -16.783 8.801 1.00 92.94 203 ASN A O 1
ATOM 1514 N N . ARG A 1 204 ? -10.269 -16.146 9.402 1.00 95.88 204 ARG A N 1
ATOM 1515 C CA . ARG A 1 204 ? -10.477 -15.187 8.323 1.00 95.88 204 ARG A CA 1
ATOM 1516 C C . ARG A 1 204 ? -10.790 -13.819 8.900 1.00 95.88 204 ARG A C 1
ATOM 1518 O O . ARG A 1 204 ? -11.345 -13.709 9.994 1.00 95.88 204 ARG A O 1
ATOM 1525 N N . LEU A 1 205 ? -10.485 -12.789 8.123 1.00 96.12 205 LEU A N 1
ATOM 1526 C CA . LEU A 1 205 ? -10.904 -11.413 8.366 1.00 96.12 205 LEU A CA 1
ATOM 1527 C C . LEU A 1 205 ? -12.401 -11.311 8.068 1.00 96.12 205 LEU A C 1
ATOM 1529 O O . LEU A 1 205 ? -12.817 -10.924 6.975 1.00 96.12 205 LEU A O 1
ATOM 1533 N N . SER A 1 206 ? -13.192 -11.773 9.032 1.00 93.56 206 SER A N 1
ATOM 1534 C CA . SER A 1 206 ? -14.647 -11.848 8.944 1.00 93.56 206 SER A CA 1
ATOM 1535 C C . SER A 1 206 ? -15.265 -10.451 9.044 1.00 93.56 206 SER A C 1
ATOM 1537 O O . SER A 1 206 ? -14.642 -9.558 9.631 1.00 93.56 206 SER A O 1
ATOM 1539 N N . PRO A 1 207 ? -16.502 -10.252 8.552 1.00 94.94 207 PRO A N 1
ATOM 1540 C CA . PRO A 1 207 ? -17.259 -9.038 8.840 1.00 94.94 207 PRO A CA 1
ATOM 1541 C C . PRO A 1 207 ? -17.210 -8.692 10.335 1.00 94.94 207 PRO A C 1
ATOM 1543 O O . PRO A 1 207 ? -17.169 -9.589 11.181 1.00 94.94 207 PRO A O 1
ATOM 1546 N N . GLY A 1 208 ? -17.155 -7.407 10.671 1.00 95.06 208 GLY A N 1
ATOM 1547 C CA . GLY A 1 208 ? -17.075 -6.905 12.045 1.00 95.06 208 GLY A CA 1
ATOM 1548 C C . GLY A 1 208 ? -15.667 -6.925 12.639 1.00 95.06 208 GLY A C 1
ATOM 1549 O O . GLY A 1 208 ? -15.424 -6.277 13.656 1.00 95.06 208 GLY A O 1
ATOM 1550 N N . THR A 1 209 ? -14.719 -7.616 11.998 1.00 95.88 209 THR A N 1
ATOM 1551 C CA . THR A 1 209 ? -13.318 -7.652 12.429 1.00 95.88 209 THR A CA 1
ATOM 1552 C C . THR A 1 209 ? -12.586 -6.416 11.918 1.00 95.88 209 THR A C 1
ATOM 1554 O O . THR A 1 209 ? -12.611 -6.103 10.721 1.00 95.88 209 THR A O 1
ATOM 1557 N N . GLY A 1 210 ? -11.920 -5.712 12.830 1.00 97.69 210 GLY A N 1
ATOM 1558 C CA . GLY A 1 210 ? -10.933 -4.696 12.485 1.00 97.69 210 GLY A CA 1
ATOM 1559 C C . GLY A 1 210 ? -9.550 -5.316 12.362 1.00 97.69 210 GLY A C 1
ATOM 1560 O O . GLY A 1 210 ? -9.227 -6.286 13.049 1.00 97.69 210 GLY A O 1
ATOM 1561 N N . PHE A 1 211 ? -8.710 -4.751 11.508 1.00 98.38 211 PHE A N 1
ATOM 1562 C CA . PHE A 1 211 ? -7.324 -5.182 11.381 1.00 98.38 211 PHE A CA 1
ATOM 1563 C C . PHE A 1 211 ? -6.433 -4.036 10.911 1.00 98.38 211 PHE A C 1
ATOM 1565 O O . PHE A 1 211 ? -6.859 -3.124 10.199 1.00 98.38 211 PHE A O 1
ATOM 1572 N N . TRP A 1 212 ? -5.171 -4.096 11.310 1.00 98.50 212 TRP A N 1
ATOM 1573 C CA .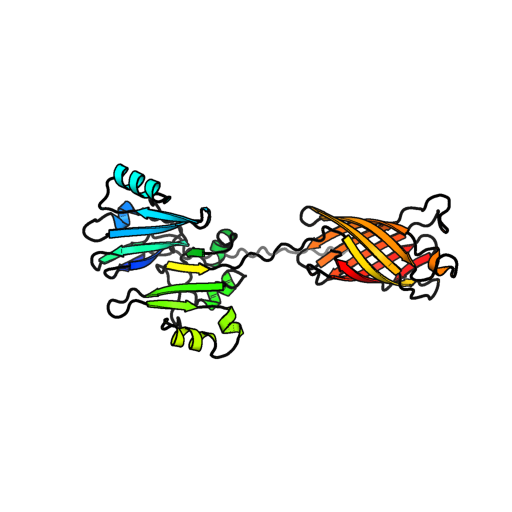 TRP A 1 212 ? -4.127 -3.217 10.817 1.00 98.50 212 TRP A CA 1
ATOM 1574 C C . TRP A 1 212 ? -3.460 -3.816 9.591 1.00 98.50 212 TRP A C 1
ATOM 1576 O O . TRP A 1 212 ? -3.139 -5.004 9.571 1.00 98.50 212 TRP A O 1
ATOM 1586 N N . VAL A 1 213 ? -3.161 -2.973 8.610 1.00 97.50 213 VAL A N 1
ATOM 1587 C CA . VAL A 1 213 ? -2.238 -3.304 7.522 1.00 97.50 213 VAL A CA 1
ATOM 1588 C C . VAL A 1 213 ? -1.153 -2.249 7.434 1.00 97.50 213 VAL A C 1
ATOM 1590 O O . VAL A 1 213 ? -1.432 -1.053 7.485 1.00 97.50 213 VAL A O 1
ATOM 1593 N N . ASN A 1 214 ? 0.089 -2.698 7.299 1.00 97.12 214 ASN A N 1
ATOM 1594 C CA . ASN A 1 214 ? 1.204 -1.838 6.940 1.00 97.12 214 ASN A CA 1
ATOM 1595 C C . ASN A 1 214 ? 1.472 -2.003 5.447 1.00 97.12 214 ASN A C 1
ATOM 1597 O O . ASN A 1 214 ? 1.928 -3.064 5.014 1.00 97.12 214 ASN A O 1
ATOM 1601 N N . MET A 1 215 ? 1.156 -0.984 4.659 1.00 94.38 215 MET A N 1
ATOM 1602 C CA . MET A 1 215 ? 1.351 -1.011 3.215 1.00 94.38 215 MET A CA 1
ATOM 1603 C C . MET A 1 215 ? 2.752 -0.520 2.850 1.00 94.38 215 MET A C 1
ATOM 1605 O O . MET A 1 215 ? 3.211 0.487 3.403 1.00 94.38 215 MET A O 1
ATOM 1609 N N . PRO A 1 216 ? 3.439 -1.184 1.902 1.00 91.69 216 PRO A N 1
ATOM 1610 C CA . PRO A 1 216 ? 4.688 -0.656 1.382 1.00 91.69 216 PRO A CA 1
ATOM 1611 C C . PRO A 1 216 ? 4.443 0.671 0.666 1.00 91.69 216 PRO A C 1
ATOM 1613 O O . PRO A 1 216 ? 3.337 0.960 0.204 1.00 91.69 216 PRO A O 1
ATOM 1616 N N . ALA A 1 217 ? 5.500 1.472 0.533 1.00 85.06 217 ALA A N 1
ATOM 1617 C CA . ALA A 1 217 ? 5.480 2.552 -0.441 1.00 85.06 217 ALA A CA 1
ATOM 1618 C C . ALA A 1 217 ? 5.150 1.970 -1.811 1.00 85.06 217 ALA A C 1
ATOM 1620 O O . AL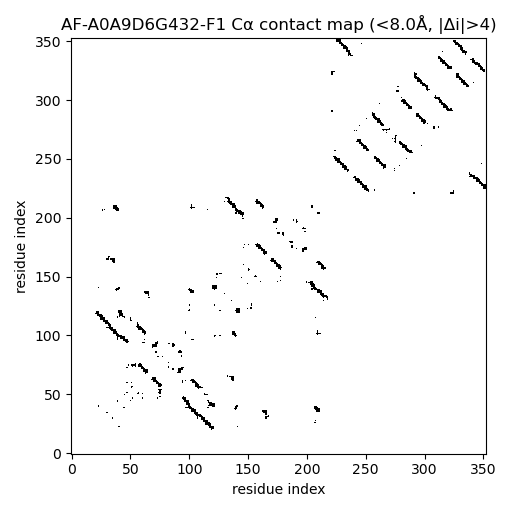A A 1 217 ? 5.698 0.934 -2.200 1.00 85.06 217 ALA A O 1
ATOM 1621 N N . ALA A 1 218 ? 4.247 2.641 -2.531 1.00 75.38 218 ALA A N 1
ATOM 1622 C CA . ALA A 1 218 ? 4.085 2.368 -3.944 1.00 75.38 218 ALA A CA 1
ATOM 1623 C C . ALA A 1 218 ? 5.483 2.423 -4.586 1.00 75.38 218 ALA A C 1
ATOM 1625 O O . ALA A 1 218 ? 6.252 3.339 -4.262 1.00 75.38 218 ALA A O 1
ATOM 1626 N N . PRO A 1 219 ? 5.846 1.455 -5.447 1.00 69.62 219 PRO A N 1
ATOM 1627 C CA . PRO A 1 219 ? 7.082 1.548 -6.202 1.00 69.62 219 PRO A CA 1
ATOM 1628 C C . PRO A 1 219 ? 7.145 2.927 -6.850 1.00 69.62 219 PRO A C 1
ATOM 1630 O O . PRO A 1 219 ? 6.151 3.370 -7.434 1.00 69.62 219 PRO A O 1
ATOM 1633 N N . ALA A 1 220 ? 8.279 3.620 -6.709 1.00 73.75 220 ALA A N 1
ATOM 1634 C CA . ALA A 1 220 ? 8.443 4.918 -7.346 1.00 73.75 220 ALA A CA 1
ATOM 1635 C C . ALA A 1 220 ? 8.087 4.764 -8.833 1.00 73.75 220 ALA A C 1
ATOM 1637 O O . ALA A 1 220 ? 8.590 3.822 -9.464 1.00 73.75 220 ALA A O 1
ATOM 1638 N N . PRO A 1 221 ? 7.204 5.622 -9.383 1.00 79.44 221 PRO A N 1
ATOM 1639 C CA . PRO A 1 221 ? 6.833 5.518 -10.781 1.00 79.44 221 PRO A CA 1
ATOM 1640 C C . PRO A 1 221 ? 8.105 5.531 -11.622 1.00 79.44 221 PRO A C 1
ATOM 1642 O O . PRO A 1 221 ? 9.056 6.268 -11.341 1.00 79.44 221 PRO A O 1
ATOM 1645 N N . LEU A 1 222 ? 8.143 4.657 -12.623 1.00 87.88 222 LEU A N 1
ATOM 1646 C CA . LEU A 1 222 ? 9.275 4.589 -13.524 1.00 87.88 222 LEU A CA 1
ATOM 1647 C C . LEU A 1 222 ? 9.422 5.943 -14.225 1.00 87.88 222 LEU A C 1
ATOM 1649 O O . LEU A 1 222 ? 8.506 6.403 -14.909 1.00 87.88 222 LEU A O 1
ATOM 1653 N N . SER A 1 223 ? 10.571 6.580 -14.023 1.00 93.00 223 SER A N 1
ATOM 1654 C CA . SER A 1 223 ? 10.902 7.854 -14.644 1.00 93.00 223 SER A CA 1
ATOM 1655 C C . SER A 1 223 ? 12.026 7.637 -15.639 1.00 93.00 223 SER A C 1
ATOM 1657 O O . SER A 1 223 ? 13.047 7.033 -15.321 1.00 93.00 223 SER A O 1
ATOM 1659 N N . MET A 1 224 ? 11.845 8.164 -16.841 1.00 95.94 224 MET A N 1
ATOM 1660 C CA . MET A 1 224 ? 12.859 8.253 -17.883 1.00 95.94 224 MET A CA 1
ATOM 1661 C C . MET A 1 224 ? 13.629 9.570 -17.813 1.00 95.94 224 MET A C 1
ATOM 1663 O O . MET A 1 224 ? 14.630 9.703 -18.508 1.00 95.94 224 MET A O 1
ATOM 1667 N N . VAL A 1 225 ? 13.207 10.530 -16.975 1.00 97.25 225 VAL A N 1
ATOM 1668 C CA . VAL A 1 225 ? 13.849 11.851 -16.849 1.00 97.25 225 VAL A CA 1
ATOM 1669 C C . VAL A 1 225 ? 15.323 11.692 -16.511 1.00 97.25 225 VAL A C 1
ATOM 1671 O O . VAL A 1 225 ? 15.640 10.959 -15.578 1.00 97.25 225 VAL A O 1
ATOM 1674 N N . GLY A 1 226 ? 16.205 12.402 -17.209 1.00 97.19 226 GLY A N 1
ATOM 1675 C CA . GLY A 1 226 ? 17.641 12.433 -16.937 1.00 97.19 226 GLY A CA 1
ATOM 1676 C C . GLY A 1 226 ? 18.498 12.046 -18.137 1.00 97.19 226 GLY A C 1
ATOM 1677 O O . GLY A 1 226 ? 18.008 11.911 -19.261 1.00 97.19 226 GLY A O 1
ATOM 1678 N N . ALA A 1 227 ? 19.796 11.900 -17.886 1.00 98.19 227 ALA A N 1
ATOM 1679 C CA . ALA A 1 227 ? 20.764 11.499 -18.892 1.00 98.19 227 ALA A CA 1
ATOM 1680 C C . ALA A 1 227 ? 20.899 9.971 -18.952 1.00 98.19 227 ALA A C 1
ATOM 1682 O O . ALA A 1 227 ? 20.917 9.288 -17.929 1.00 98.19 227 ALA A O 1
ATOM 1683 N N . TRP A 1 228 ? 21.026 9.439 -20.161 1.00 98.38 228 TRP A N 1
ATOM 1684 C CA . TRP A 1 228 ? 21.259 8.027 -20.441 1.00 98.38 228 TRP A CA 1
ATOM 1685 C C . TRP A 1 228 ? 22.403 7.904 -21.439 1.00 98.38 228 TRP A C 1
ATOM 1687 O O . TRP A 1 228 ? 22.541 8.738 -22.330 1.00 98.38 228 TRP A O 1
ATOM 1697 N N . SER A 1 229 ? 23.221 6.868 -21.304 1.00 98.12 229 SER A N 1
ATOM 1698 C CA . SER A 1 229 ? 24.321 6.574 -22.221 1.00 98.12 229 SER A CA 1
ATOM 1699 C C . SER A 1 229 ? 24.397 5.079 -22.465 1.00 98.12 229 SER A C 1
ATOM 1701 O O . SER A 1 229 ? 24.067 4.282 -21.586 1.00 98.12 229 SER A O 1
ATOM 1703 N N . GLY A 1 230 ? 24.815 4.695 -23.658 1.00 97.31 230 GLY A N 1
ATOM 1704 C CA . GLY A 1 230 ? 24.782 3.312 -24.072 1.00 97.31 230 GLY A CA 1
ATOM 1705 C C . GLY A 1 230 ? 25.338 3.090 -25.462 1.00 97.31 230 GLY A C 1
ATOM 1706 O O . GLY A 1 230 ? 26.038 3.939 -26.019 1.00 97.31 230 GLY A O 1
ATOM 1707 N N . THR A 1 231 ? 25.007 1.933 -26.019 1.00 96.12 231 THR A N 1
ATOM 1708 C CA . THR A 1 231 ? 25.412 1.538 -27.364 1.00 96.12 231 THR A CA 1
ATOM 1709 C C . THR A 1 231 ? 24.220 1.124 -28.211 1.00 96.12 231 THR A C 1
ATOM 1711 O O . THR A 1 231 ? 23.244 0.571 -27.704 1.00 96.12 231 THR A O 1
ATOM 1714 N N . GLY A 1 232 ? 24.309 1.404 -29.508 1.00 94.50 232 GLY A N 1
ATOM 1715 C CA . GLY A 1 232 ? 23.403 0.930 -30.541 1.00 94.50 232 GLY A CA 1
ATOM 1716 C C . GLY A 1 232 ? 24.131 0.070 -31.561 1.00 94.50 232 GLY A C 1
ATOM 1717 O O . GLY A 1 232 ? 25.278 0.362 -31.895 1.00 94.50 232 GLY A O 1
ATOM 1718 N N . VAL A 1 233 ? 23.477 -0.980 -32.041 1.00 91.75 233 VAL A N 1
ATOM 1719 C CA . VAL A 1 233 ? 23.958 -1.824 -33.140 1.00 91.75 233 VAL A CA 1
ATOM 1720 C C . VAL A 1 233 ? 22.791 -2.059 -34.082 1.00 91.75 233 VAL A C 1
ATOM 1722 O O . VAL A 1 233 ? 21.738 -2.499 -33.634 1.00 91.75 233 VAL A O 1
ATOM 1725 N N . ASP A 1 234 ? 22.987 -1.795 -35.367 1.00 89.31 234 ASP A N 1
ATOM 1726 C CA . ASP A 1 234 ? 22.032 -2.075 -36.436 1.00 89.31 234 ASP A CA 1
ATOM 1727 C C . ASP A 1 234 ? 22.717 -2.806 -37.583 1.00 89.31 234 ASP A C 1
ATOM 1729 O O . ASP A 1 234 ? 23.937 -2.737 -37.754 1.00 89.31 234 ASP A O 1
ATOM 1733 N N . SER A 1 235 ? 21.904 -3.502 -38.374 1.00 82.00 235 SER A N 1
ATOM 1734 C CA . SER A 1 235 ? 22.301 -3.922 -39.706 1.00 82.00 235 SER A CA 1
ATOM 1735 C C . SER A 1 235 ? 21.895 -2.828 -40.690 1.00 82.00 235 SER A C 1
ATOM 1737 O O . SER A 1 235 ? 20.715 -2.556 -40.922 1.00 82.00 235 SER A O 1
ATOM 1739 N N . ASN A 1 236 ? 22.894 -2.157 -41.253 1.00 71.12 236 ASN A N 1
ATOM 1740 C CA . ASN A 1 236 ? 22.693 -1.298 -42.407 1.00 71.12 236 ASN A CA 1
ATOM 1741 C C . ASN A 1 236 ? 22.819 -2.170 -43.664 1.00 71.12 236 ASN A C 1
ATOM 1743 O O . ASN A 1 236 ? 23.897 -2.691 -43.975 1.00 71.12 236 ASN A O 1
ATOM 1747 N N . ALA A 1 237 ? 21.705 -2.327 -44.383 1.00 56.38 237 ALA A N 1
ATOM 1748 C CA . ALA A 1 237 ? 21.611 -3.196 -45.555 1.00 56.38 237 ALA A CA 1
ATOM 1749 C C . ALA A 1 237 ? 22.581 -2.805 -46.688 1.00 56.38 237 ALA A C 1
ATOM 1751 O O . ALA A 1 237 ? 22.958 -3.661 -47.487 1.00 56.38 237 ALA A O 1
ATOM 1752 N N . ASN A 1 238 ? 23.009 -1.539 -46.746 1.00 55.81 238 ASN A N 1
ATOM 1753 C CA . ASN A 1 238 ? 23.846 -1.010 -47.822 1.00 55.81 238 ASN A CA 1
ATOM 1754 C C . ASN A 1 238 ? 25.352 -1.068 -47.532 1.00 55.81 238 ASN A C 1
ATOM 1756 O O . ASN A 1 238 ? 26.145 -1.078 -48.472 1.00 55.81 238 ASN A O 1
ATOM 1760 N N . THR A 1 239 ? 25.771 -1.123 -46.264 1.00 57.50 239 THR A N 1
ATOM 1761 C CA . THR A 1 239 ? 27.203 -1.126 -45.901 1.00 57.50 239 THR A CA 1
ATOM 1762 C C . THR A 1 239 ? 27.692 -2.463 -45.352 1.00 57.50 239 THR A C 1
ATOM 1764 O O . THR A 1 239 ? 28.901 -2.679 -45.279 1.00 57.50 239 THR A O 1
ATOM 1767 N N . GLY A 1 240 ? 26.783 -3.368 -44.959 1.00 54.31 240 GLY A N 1
ATOM 1768 C CA . GLY A 1 240 ? 27.135 -4.649 -44.331 1.00 54.31 240 GLY A CA 1
ATOM 1769 C C . GLY A 1 240 ? 27.876 -4.500 -42.993 1.00 54.31 240 GLY A C 1
ATOM 1770 O O . GLY A 1 240 ? 28.384 -5.483 -42.454 1.00 54.31 240 GLY A O 1
ATOM 1771 N N . ALA A 1 241 ? 27.965 -3.277 -42.462 1.00 55.84 241 ALA A N 1
ATOM 1772 C CA . ALA A 1 241 ? 28.724 -2.944 -41.271 1.00 55.84 241 ALA A CA 1
ATOM 1773 C C . ALA A 1 241 ? 27.802 -2.909 -40.046 1.00 55.84 241 ALA A C 1
ATOM 1775 O O . ALA A 1 241 ? 27.090 -1.931 -39.823 1.00 55.84 241 ALA A O 1
ATOM 1776 N N . ASN A 1 242 ? 27.880 -3.949 -39.213 1.00 64.06 242 ASN A N 1
ATOM 1777 C CA . ASN A 1 242 ? 27.312 -3.967 -37.860 1.00 64.06 242 ASN A CA 1
ATOM 1778 C C . ASN A 1 242 ? 28.206 -3.146 -36.915 1.00 64.06 242 ASN A C 1
ATOM 1780 O O . ASN A 1 242 ? 28.914 -3.689 -36.066 1.00 64.06 242 ASN A O 1
ATOM 1784 N N . GLY A 1 243 ? 28.256 -1.832 -37.133 1.00 75.56 243 GLY A N 1
ATOM 1785 C CA . GLY A 1 243 ? 29.061 -0.922 -36.327 1.00 75.56 243 GLY A CA 1
ATOM 1786 C C . GLY A 1 243 ? 28.375 -0.590 -35.007 1.00 75.56 243 GLY A C 1
ATOM 1787 O O . GLY A 1 243 ? 27.210 -0.202 -34.993 1.00 75.56 243 GLY A O 1
ATOM 1788 N N . THR A 1 244 ? 29.107 -0.680 -33.900 1.00 88.06 244 THR A N 1
ATOM 1789 C CA . THR A 1 244 ? 28.639 -0.141 -32.621 1.00 88.06 244 THR A CA 1
ATOM 1790 C C . THR A 1 244 ? 28.632 1.389 -32.674 1.00 88.06 244 THR A C 1
ATOM 1792 O O . THR A 1 244 ? 29.630 2.015 -33.023 1.00 88.06 244 THR A O 1
ATOM 1795 N N . THR A 1 245 ? 27.523 2.001 -32.277 1.00 91.25 245 THR A N 1
ATOM 1796 C CA . THR A 1 245 ? 27.369 3.450 -32.104 1.00 91.25 245 THR A CA 1
ATOM 1797 C C . THR A 1 245 ? 27.235 3.754 -30.619 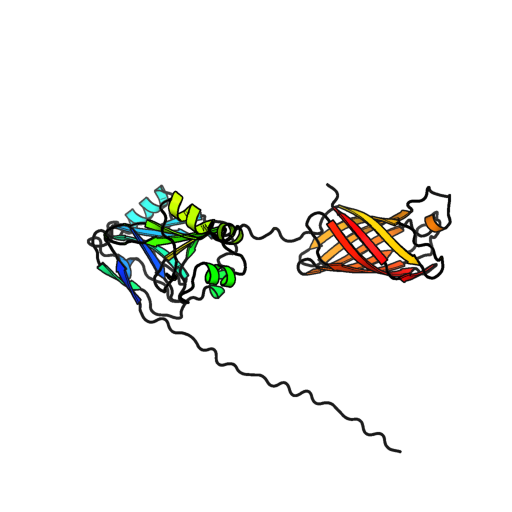1.00 91.25 245 THR A C 1
ATOM 1799 O O . THR A 1 245 ? 26.464 3.096 -29.932 1.00 91.25 245 THR A O 1
ATOM 1802 N N . ILE A 1 246 ? 27.931 4.760 -30.100 1.00 94.19 246 ILE A N 1
ATOM 1803 C CA . ILE A 1 246 ? 27.662 5.309 -28.766 1.00 94.19 246 ILE A CA 1
ATOM 1804 C C . ILE A 1 246 ? 26.416 6.184 -28.859 1.00 94.19 246 ILE A C 1
ATOM 1806 O O . ILE A 1 246 ? 26.333 7.052 -29.726 1.00 94.19 246 ILE A O 1
ATOM 1810 N N . VAL A 1 247 ? 25.462 5.989 -27.955 1.00 97.44 247 VAL A N 1
ATOM 1811 C CA . VAL A 1 247 ? 24.187 6.710 -27.944 1.00 97.44 247 VAL A CA 1
ATOM 1812 C C . VAL A 1 247 ? 24.007 7.380 -26.590 1.00 97.44 247 VAL A C 1
ATOM 1814 O O . VAL A 1 247 ? 24.101 6.720 -25.559 1.00 97.44 247 VAL A O 1
ATOM 1817 N N . THR A 1 248 ? 23.733 8.683 -26.578 1.00 98.19 248 THR A N 1
ATOM 1818 C CA . THR A 1 248 ? 23.402 9.428 -25.359 1.00 98.19 248 THR A CA 1
ATOM 1819 C C . THR A 1 248 ? 22.070 10.142 -25.497 1.00 98.19 248 THR A C 1
ATOM 1821 O O . THR A 1 248 ? 21.797 10.781 -26.513 1.00 98.19 248 THR A O 1
ATOM 1824 N N . TRP A 1 249 ? 21.224 10.028 -24.476 1.00 98.19 249 TRP A N 1
ATOM 1825 C CA . TRP A 1 249 ? 19.920 10.683 -24.411 1.00 98.19 249 TRP A CA 1
ATOM 1826 C C . TRP A 1 249 ? 19.870 11.633 -23.224 1.00 98.19 249 TRP A C 1
ATOM 1828 O O . TRP A 1 249 ? 20.364 11.299 -22.151 1.00 98.19 249 TRP A O 1
ATOM 1838 N N . THR A 1 250 ? 19.194 12.764 -23.389 1.00 98.31 250 THR A N 1
ATOM 1839 C CA . THR A 1 250 ? 18.763 13.606 -22.269 1.00 98.31 250 THR A CA 1
ATOM 1840 C C . THR A 1 250 ? 17.258 13.747 -22.350 1.00 98.31 250 THR A C 1
ATOM 1842 O O . THR A 1 250 ? 16.742 14.375 -23.274 1.00 98.31 250 THR A O 1
ATOM 1845 N N . LEU A 1 251 ? 16.556 13.131 -21.404 1.00 98.38 251 LEU A N 1
ATOM 1846 C CA . LEU A 1 251 ? 15.112 12.960 -21.451 1.00 98.38 251 LEU A CA 1
ATOM 1847 C C . LEU A 1 251 ? 14.393 13.798 -20.395 1.00 98.38 251 LEU A C 1
ATOM 1849 O O . LEU A 1 251 ? 14.838 13.934 -19.256 1.00 98.38 251 LEU A O 1
ATOM 1853 N N . ALA A 1 252 ? 13.223 14.284 -20.781 1.00 97.69 252 ALA A N 1
ATOM 1854 C CA . ALA A 1 252 ? 12.165 14.790 -19.928 1.00 97.69 252 ALA A CA 1
ATOM 1855 C C . ALA A 1 252 ? 10.934 13.880 -20.069 1.00 97.69 252 ALA A C 1
ATOM 1857 O O . ALA A 1 252 ? 10.742 13.221 -21.094 1.00 97.69 252 ALA A O 1
ATOM 1858 N N . GLN A 1 253 ? 10.092 13.850 -19.040 1.00 97.12 253 GLN A N 1
ATOM 1859 C CA . GLN A 1 253 ? 8.869 13.059 -19.023 1.00 97.12 253 GLN A CA 1
ATOM 1860 C C . GLN A 1 253 ? 7.741 13.861 -18.379 1.00 97.12 253 GLN A C 1
ATOM 1862 O O . GLN A 1 253 ? 7.930 14.498 -17.344 1.00 97.12 253 GLN A O 1
ATOM 1867 N N . THR A 1 254 ? 6.564 13.810 -18.991 1.00 96.00 254 THR A N 1
ATOM 1868 C CA . THR A 1 254 ? 5.315 14.351 -18.453 1.00 96.00 254 THR A CA 1
ATOM 1869 C C . THR A 1 254 ? 4.259 13.270 -18.592 1.00 96.00 254 THR A C 1
ATOM 1871 O O . THR A 1 254 ? 3.931 12.854 -19.705 1.00 96.00 254 THR A O 1
ATOM 1874 N N . ASP A 1 255 ? 3.770 12.773 -17.457 1.00 92.19 255 ASP A N 1
ATOM 1875 C CA . ASP A 1 255 ? 2.923 11.584 -17.381 1.00 92.19 255 ASP A CA 1
ATOM 1876 C C . ASP A 1 255 ? 3.564 10.393 -18.120 1.00 92.19 255 ASP A C 1
ATOM 1878 O O . ASP A 1 255 ? 4.695 9.994 -17.836 1.00 92.19 255 ASP A O 1
ATOM 1882 N N . ALA A 1 256 ? 2.855 9.834 -19.100 1.00 94.12 256 ALA A N 1
ATOM 1883 C CA . ALA A 1 256 ? 3.343 8.766 -19.959 1.00 94.12 256 ALA A CA 1
ATOM 1884 C C . ALA A 1 256 ? 4.232 9.266 -21.112 1.00 94.12 256 ALA A C 1
ATOM 1886 O O . ALA A 1 256 ? 4.881 8.453 -21.759 1.00 94.12 256 ALA A O 1
ATOM 1887 N N . ARG A 1 257 ? 4.263 10.568 -21.426 1.00 96.94 257 ARG A N 1
ATOM 1888 C CA . ARG A 1 257 ? 4.995 11.095 -22.589 1.00 96.94 257 ARG A CA 1
ATOM 1889 C C . ARG A 1 257 ? 6.446 11.369 -22.236 1.00 96.94 257 ARG A C 1
ATOM 1891 O O . ARG A 1 257 ? 6.727 12.042 -21.251 1.00 96.94 257 ARG A O 1
ATOM 1898 N N . VAL A 1 258 ? 7.357 10.908 -23.084 1.00 98.00 258 VAL A N 1
ATOM 1899 C CA . VAL A 1 258 ? 8.797 11.157 -22.971 1.00 98.00 258 VAL A CA 1
ATOM 1900 C C . VAL A 1 258 ? 9.250 11.966 -24.175 1.00 98.00 258 VAL A C 1
ATOM 1902 O O . VAL A 1 258 ? 8.817 11.712 -25.298 1.00 98.00 258 VAL A O 1
ATOM 1905 N N . SER A 1 259 ? 10.133 12.927 -23.951 1.00 98.38 259 SER A N 1
ATOM 1906 C CA . SER A 1 259 ? 10.758 13.715 -25.010 1.00 98.38 259 SER A CA 1
ATOM 1907 C C . SER A 1 259 ? 12.176 14.089 -24.622 1.00 98.38 259 SER A C 1
ATOM 1909 O O . SER A 1 259 ? 12.469 14.211 -23.437 1.00 98.38 259 SER A O 1
ATOM 1911 N N . GLY A 1 260 ? 13.056 14.324 -25.583 1.00 98.25 260 GLY A N 1
ATOM 1912 C CA . GLY A 1 260 ? 14.419 14.709 -25.252 1.00 98.25 260 GLY A CA 1
ATOM 1913 C C . GLY A 1 260 ? 15.311 14.924 -26.454 1.00 98.25 260 GLY A C 1
ATOM 1914 O O . GLY A 1 260 ? 14.850 14.963 -27.595 1.00 98.25 260 GLY A O 1
ATOM 1915 N N . THR A 1 261 ? 16.601 15.041 -26.180 1.00 98.31 261 THR A N 1
ATOM 1916 C CA . THR A 1 261 ? 17.645 15.080 -27.202 1.00 98.31 261 THR A CA 1
ATOM 1917 C C . THR A 1 261 ? 18.362 13.741 -27.273 1.00 98.31 261 THR A C 1
ATOM 1919 O O . THR A 1 261 ? 18.480 13.025 -26.276 1.00 98.31 261 THR A O 1
ATOM 1922 N N . VAL A 1 262 ? 18.836 13.408 -28.469 1.00 98.12 262 VAL A N 1
ATOM 1923 C CA . VAL A 1 262 ? 19.655 12.226 -28.745 1.00 98.12 262 VAL A CA 1
ATOM 1924 C C . VAL A 1 262 ? 20.933 12.688 -29.409 1.00 98.12 262 VAL A C 1
ATOM 1926 O O . VAL A 1 262 ? 20.887 13.498 -30.331 1.00 98.12 262 VAL A O 1
ATOM 1929 N N . ASN A 1 263 ? 22.062 12.149 -28.974 1.00 95.88 263 ASN A N 1
ATOM 1930 C CA . ASN A 1 263 ? 23.314 12.248 -29.700 1.00 95.88 263 ASN A CA 1
ATOM 1931 C C . ASN A 1 263 ? 23.842 10.847 -29.974 1.00 95.88 263 ASN A C 1
ATOM 1933 O O . ASN A 1 263 ? 23.808 9.975 -29.106 1.00 95.88 263 ASN A O 1
ATOM 1937 N N . THR A 1 264 ? 24.353 10.647 -31.176 1.00 94.00 264 THR A N 1
ATOM 1938 C CA . THR A 1 264 ? 25.040 9.427 -31.574 1.00 94.00 264 THR A CA 1
ATOM 1939 C C . THR A 1 264 ? 26.480 9.760 -31.923 1.00 94.00 264 THR A C 1
ATOM 1941 O O . THR A 1 264 ? 26.769 10.856 -32.409 1.00 94.00 264 THR A O 1
ATOM 1944 N N . ARG A 1 265 ? 27.399 8.843 -31.626 1.00 89.88 265 ARG A N 1
ATOM 1945 C CA . ARG A 1 265 ? 28.811 8.955 -31.990 1.00 89.88 265 ARG A CA 1
ATOM 1946 C C . ARG A 1 265 ? 29.353 7.612 -32.446 1.00 89.88 265 ARG A C 1
ATOM 1948 O O . ARG A 1 265 ? 29.024 6.585 -31.859 1.00 89.88 265 ARG A O 1
ATOM 1955 N N . SER A 1 266 ? 30.215 7.615 -33.451 1.00 86.69 266 SER A N 1
ATOM 1956 C CA . SER A 1 266 ? 30.981 6.421 -33.804 1.00 86.69 266 SER A CA 1
ATOM 1957 C C . SER A 1 266 ? 31.934 6.024 -32.674 1.00 86.69 266 SER A C 1
ATOM 1959 O O . SER A 1 266 ? 32.448 6.883 -31.955 1.00 86.69 266 SER A O 1
ATOM 1961 N N . VAL A 1 267 ? 32.176 4.720 -32.527 1.00 84.06 267 VAL A N 1
ATOM 1962 C CA . VAL A 1 267 ? 33.262 4.193 -31.682 1.00 84.06 267 VAL A CA 1
ATOM 1963 C C . VAL A 1 267 ? 34.636 4.351 -32.341 1.00 84.06 267 VAL A C 1
ATOM 1965 O O . VAL A 1 267 ? 35.649 4.336 -31.643 1.00 84.06 267 VAL A O 1
ATOM 1968 N N . ASP A 1 268 ? 34.675 4.526 -33.665 1.00 80.69 268 ASP A N 1
ATOM 1969 C CA . ASP A 1 268 ? 35.914 4.713 -34.418 1.00 80.69 268 ASP A CA 1
ATOM 1970 C C . ASP A 1 268 ? 36.456 6.142 -34.235 1.00 80.69 268 ASP A C 1
ATOM 1972 O O . ASP A 1 268 ? 35.673 7.104 -34.249 1.00 80.69 268 ASP A O 1
ATOM 1976 N N . PRO A 1 269 ? 37.789 6.330 -34.146 1.00 72.44 269 PRO A N 1
ATOM 1977 C CA . PRO A 1 269 ? 38.392 7.656 -34.128 1.00 72.44 269 PRO A CA 1
ATOM 1978 C C . PRO A 1 269 ? 37.947 8.495 -35.332 1.00 72.44 269 PRO A C 1
ATOM 1980 O O . PRO A 1 269 ? 37.873 8.004 -36.465 1.00 72.44 269 PRO A O 1
ATOM 1983 N N . VAL A 1 270 ? 37.677 9.778 -35.086 1.00 65.25 270 VAL A N 1
ATOM 1984 C CA . VAL A 1 270 ? 37.224 10.728 -36.112 1.00 65.25 270 VAL A CA 1
ATOM 1985 C C . VAL A 1 270 ? 38.183 10.712 -37.310 1.00 65.25 270 VAL A C 1
ATOM 1987 O O . VAL A 1 270 ? 39.389 10.873 -37.145 1.00 65.25 270 VAL A O 1
ATOM 1990 N N . GLY A 1 271 ? 37.636 10.522 -38.515 1.00 63.69 271 GLY A N 1
ATOM 1991 C CA . GLY A 1 271 ? 38.383 10.599 -39.777 1.00 63.69 271 GLY A CA 1
ATOM 1992 C C . GLY A 1 271 ? 39.067 9.308 -40.239 1.00 63.69 271 GLY A C 1
ATOM 1993 O O . GLY A 1 271 ? 39.775 9.342 -41.241 1.00 63.69 271 GLY A O 1
ATOM 1994 N N . THR A 1 272 ? 38.868 8.178 -39.550 1.00 65.50 272 THR A N 1
ATOM 1995 C CA . THR A 1 272 ? 39.527 6.906 -39.912 1.00 65.50 272 THR A CA 1
ATOM 1996 C C . THR A 1 272 ? 38.696 5.994 -40.823 1.00 65.50 272 THR A C 1
ATOM 1998 O O . THR A 1 272 ? 39.272 5.246 -41.609 1.00 65.50 272 THR A O 1
ATOM 2001 N N . THR A 1 273 ? 37.360 6.067 -40.780 1.00 66.38 273 THR A N 1
ATOM 2002 C CA . THR A 1 273 ? 36.454 5.233 -41.594 1.00 66.38 273 THR A CA 1
ATOM 2003 C C . THR A 1 273 ? 35.217 6.022 -42.046 1.00 66.38 273 THR A C 1
ATOM 2005 O O . THR A 1 273 ? 34.749 6.915 -41.338 1.00 66.38 273 THR A O 1
ATOM 2008 N N . CYS A 1 274 ? 34.631 5.667 -43.201 1.00 64.19 274 CYS A N 1
ATOM 2009 C CA . CYS A 1 274 ? 33.332 6.218 -43.639 1.00 64.19 274 CYS A CA 1
ATOM 2010 C C . CYS A 1 274 ? 32.188 5.873 -42.664 1.00 64.19 274 CYS A C 1
ATOM 2012 O O . CYS A 1 274 ? 31.230 6.632 -42.550 1.00 64.19 274 CYS A O 1
ATOM 2014 N N . ASN A 1 275 ? 32.330 4.787 -41.892 1.00 59.59 275 ASN A N 1
ATOM 2015 C CA . ASN A 1 275 ? 31.395 4.387 -40.835 1.00 59.59 275 ASN A CA 1
ATOM 2016 C C . ASN A 1 275 ? 31.275 5.459 -39.726 1.00 59.59 275 ASN A C 1
ATOM 2018 O O . ASN A 1 275 ? 30.254 5.562 -39.051 1.00 59.59 275 ASN A O 1
ATOM 2022 N N . SER A 1 276 ? 32.299 6.307 -39.562 1.00 60.81 276 SER A N 1
ATOM 2023 C CA . SER A 1 276 ? 32.304 7.427 -38.614 1.00 60.81 276 SER A CA 1
ATOM 2024 C C . SER A 1 276 ? 31.482 8.642 -39.084 1.00 60.81 276 SER A C 1
ATOM 2026 O O . SER A 1 276 ? 30.985 9.411 -38.261 1.00 60.81 276 SER A O 1
ATOM 2028 N N . CYS A 1 277 ? 31.284 8.816 -40.396 1.00 70.88 277 CYS A N 1
ATOM 2029 C CA . CYS A 1 277 ? 30.719 10.041 -40.980 1.00 70.88 277 CYS A CA 1
ATOM 2030 C C . CYS A 1 277 ? 29.186 10.144 -40.894 1.00 70.88 277 CYS A C 1
ATOM 2032 O O . CYS A 1 277 ? 28.658 11.255 -40.874 1.00 70.88 277 CYS A O 1
ATOM 2034 N N . HIS A 1 278 ? 28.476 9.014 -40.825 1.00 76.44 278 HIS A N 1
ATOM 2035 C CA . HIS A 1 278 ? 27.007 8.969 -40.748 1.00 76.44 278 HIS A CA 1
ATOM 2036 C C . HIS A 1 278 ? 26.480 8.713 -39.329 1.00 76.44 278 HIS A C 1
ATOM 2038 O O . HIS A 1 278 ? 25.333 9.031 -39.024 1.00 76.44 278 HIS A O 1
ATOM 2044 N N . ARG A 1 279 ? 27.326 8.186 -38.432 1.00 82.19 279 ARG A N 1
ATOM 2045 C CA . ARG A 1 279 ? 26.940 7.811 -37.061 1.00 82.19 279 ARG A CA 1
ATOM 2046 C C . ARG A 1 279 ? 27.039 8.958 -36.053 1.00 82.19 279 ARG A C 1
ATOM 2048 O O . ARG A 1 279 ? 26.533 8.821 -34.942 1.00 82.19 279 ARG A O 1
ATOM 2055 N N . ASN A 1 280 ? 27.650 10.086 -36.417 1.00 87.62 280 ASN A N 1
ATOM 2056 C CA . ASN A 1 280 ? 27.728 11.278 -35.570 1.00 87.62 280 ASN A CA 1
ATOM 2057 C C . ASN A 1 280 ? 26.542 12.208 -35.857 1.00 87.62 280 ASN A C 1
ATOM 2059 O O . ASN A 1 280 ? 26.615 13.009 -36.785 1.00 87.62 280 ASN A O 1
ATOM 2063 N N . LYS A 1 281 ? 25.453 12.104 -35.086 1.00 90.25 281 LYS A N 1
ATOM 2064 C CA . LYS A 1 281 ? 24.245 12.919 -35.287 1.00 90.25 281 LYS A CA 1
ATOM 2065 C C . LYS A 1 281 ? 23.678 13.445 -33.976 1.00 90.25 281 LYS A C 1
ATOM 2067 O O . LYS A 1 281 ? 23.813 12.821 -32.924 1.00 90.25 281 LYS A O 1
ATOM 2072 N N . THR A 1 282 ? 22.974 14.566 -34.071 1.00 93.50 282 THR A N 1
ATOM 2073 C CA . THR A 1 282 ? 22.153 15.123 -32.993 1.00 93.50 282 THR A CA 1
ATOM 2074 C C . THR A 1 282 ? 20.708 15.182 -33.462 1.00 93.50 282 THR A C 1
ATOM 2076 O O . THR A 1 282 ? 20.430 15.613 -34.577 1.00 93.50 282 THR A O 1
ATOM 2079 N N . GLY A 1 283 ? 19.782 14.730 -32.625 1.00 96.06 283 GLY A N 1
ATOM 2080 C CA . GLY A 1 283 ? 18.365 14.649 -32.951 1.00 96.06 283 GLY A CA 1
ATOM 2081 C C . GLY A 1 283 ? 17.473 14.807 -31.730 1.00 96.06 283 GLY A C 1
ATOM 2082 O O . GLY A 1 283 ? 17.925 15.126 -30.626 1.00 96.06 283 GLY A O 1
ATOM 2083 N N . THR A 1 284 ? 16.185 14.568 -31.933 1.00 98.19 284 THR A N 1
ATOM 2084 C CA . THR A 1 284 ? 15.171 14.584 -30.878 1.00 98.19 284 THR A CA 1
ATOM 2085 C C . THR A 1 284 ? 14.583 13.198 -30.682 1.00 98.19 284 THR A C 1
ATOM 2087 O O . THR A 1 284 ? 14.460 12.426 -31.630 1.00 98.19 284 THR A O 1
ATOM 2090 N N . LEU A 1 285 ? 14.210 12.882 -29.444 1.00 98.50 285 LEU A N 1
ATOM 2091 C CA . LEU A 1 285 ? 13.432 11.699 -29.095 1.00 98.50 285 LEU A CA 1
ATOM 2092 C C . LEU A 1 285 ? 12.036 12.131 -28.665 1.00 98.50 285 LEU A C 1
ATOM 2094 O O . LEU A 1 285 ? 11.879 13.108 -27.934 1.00 98.50 285 LEU A O 1
ATOM 2098 N N . SER A 1 286 ? 11.032 11.360 -29.065 1.00 98.38 286 SER A N 1
ATOM 2099 C CA . SER A 1 286 ? 9.687 11.400 -28.496 1.00 98.38 286 SER A CA 1
ATOM 2100 C C . SER A 1 286 ? 9.181 9.978 -28.267 1.00 98.38 286 SER A C 1
ATOM 2102 O O . SER A 1 286 ? 9.572 9.059 -28.981 1.00 98.38 286 SER A O 1
ATOM 2104 N N . GLY A 1 287 ? 8.343 9.756 -27.259 1.00 97.81 287 GLY A N 1
ATOM 2105 C CA . GLY A 1 287 ? 7.847 8.421 -26.946 1.00 97.81 287 GLY A CA 1
ATOM 2106 C C . GLY A 1 287 ? 6.738 8.395 -25.905 1.00 97.81 287 GLY A C 1
ATOM 2107 O O . GLY A 1 287 ? 6.324 9.427 -25.377 1.00 97.81 287 GLY A O 1
ATOM 2108 N N . THR A 1 288 ? 6.234 7.195 -25.630 1.00 97.06 288 THR A N 1
ATOM 2109 C CA . THR A 1 288 ? 5.211 6.929 -24.610 1.00 97.06 288 THR A CA 1
ATOM 2110 C C . THR A 1 288 ? 5.618 5.722 -23.772 1.00 97.06 288 THR A C 1
ATOM 2112 O O . THR A 1 288 ? 5.994 4.694 -24.330 1.00 97.06 288 THR A O 1
ATOM 2115 N N . VAL A 1 289 ? 5.547 5.852 -22.448 1.00 95.88 289 VAL A N 1
ATOM 2116 C CA . VAL A 1 289 ? 5.826 4.811 -21.451 1.00 95.88 289 VAL A CA 1
ATOM 2117 C C . VAL A 1 289 ? 4.510 4.214 -20.960 1.00 95.88 289 VAL A C 1
ATOM 2119 O O . VAL A 1 289 ? 3.546 4.927 -20.686 1.00 95.88 289 VAL A O 1
ATOM 2122 N N . THR A 1 290 ? 4.447 2.893 -20.833 1.00 91.88 290 THR A N 1
ATOM 2123 C CA . THR A 1 290 ? 3.321 2.173 -20.225 1.00 91.88 290 THR A CA 1
ATOM 2124 C C . THR A 1 290 ? 3.871 1.030 -19.380 1.00 91.88 290 THR A C 1
ATOM 2126 O O . THR A 1 290 ? 4.410 0.057 -19.904 1.00 91.88 290 THR A O 1
ATOM 2129 N N . GLY A 1 291 ? 3.768 1.157 -18.054 1.00 88.88 291 GLY A N 1
ATOM 2130 C CA . GLY A 1 291 ? 4.408 0.227 -17.122 1.00 88.88 291 GLY A CA 1
ATOM 2131 C C . GLY A 1 291 ? 5.930 0.237 -17.287 1.00 88.88 291 GLY A C 1
ATOM 2132 O O . GLY A 1 291 ? 6.566 1.273 -17.122 1.00 88.88 291 GLY A O 1
ATOM 2133 N N . THR A 1 292 ? 6.504 -0.915 -17.632 1.00 93.19 292 THR A N 1
ATOM 2134 C CA . THR A 1 292 ? 7.941 -1.092 -17.914 1.00 93.19 292 THR A CA 1
ATOM 2135 C C . THR A 1 292 ? 8.256 -1.103 -19.413 1.00 93.19 292 THR A C 1
ATOM 2137 O O . THR A 1 292 ? 9.359 -1.480 -19.803 1.00 93.19 292 THR A O 1
ATOM 2140 N N . ALA A 1 293 ? 7.306 -0.734 -20.275 1.00 95.31 293 ALA A N 1
ATOM 2141 C CA . ALA A 1 293 ? 7.498 -0.677 -21.720 1.00 95.31 293 ALA A CA 1
ATOM 2142 C C . ALA A 1 293 ? 7.506 0.767 -22.232 1.00 95.31 293 ALA A C 1
ATOM 2144 O O . ALA A 1 293 ? 6.878 1.648 -21.643 1.00 95.31 293 ALA A O 1
ATOM 2145 N N . MET A 1 294 ? 8.188 1.006 -23.352 1.00 97.06 294 MET A N 1
ATOM 2146 C CA . MET A 1 294 ? 8.196 2.300 -24.038 1.00 97.06 294 MET A CA 1
ATOM 2147 C C . MET A 1 294 ? 8.190 2.107 -25.548 1.00 97.06 294 MET A C 1
ATOM 2149 O O . MET A 1 294 ? 8.940 1.291 -26.070 1.00 97.06 294 MET A O 1
ATOM 2153 N N . THR A 1 295 ? 7.398 2.901 -26.257 1.00 98.12 295 THR A N 1
ATOM 2154 C CA . THR A 1 295 ? 7.533 3.092 -27.709 1.00 98.12 295 THR A CA 1
ATOM 2155 C C . THR A 1 295 ? 8.154 4.454 -27.967 1.00 98.12 295 THR A C 1
ATOM 2157 O O . THR A 1 295 ? 7.747 5.426 -27.323 1.00 98.12 295 THR A O 1
ATOM 2160 N N . PHE A 1 296 ? 9.094 4.561 -28.900 1.00 98.56 296 PHE A N 1
ATOM 2161 C CA . PHE A 1 296 ? 9.761 5.828 -29.191 1.00 98.56 296 PHE A CA 1
ATOM 2162 C C . PHE A 1 296 ? 10.022 6.049 -30.678 1.00 98.56 296 PHE A C 1
ATOM 2164 O O . PHE A 1 296 ? 10.049 5.121 -31.485 1.00 98.56 296 PHE A O 1
ATOM 2171 N N . THR A 1 297 ? 10.243 7.313 -31.017 1.00 98.50 297 THR A N 1
ATOM 2172 C CA . THR A 1 297 ? 10.704 7.790 -32.313 1.00 98.50 297 THR A CA 1
ATOM 2173 C C . THR A 1 297 ? 11.859 8.756 -32.095 1.00 98.50 297 THR A C 1
ATOM 2175 O O . THR A 1 297 ? 11.743 9.688 -31.296 1.00 98.50 297 THR A O 1
ATOM 2178 N N . ILE A 1 298 ? 12.963 8.531 -32.799 1.00 98.31 298 ILE A N 1
A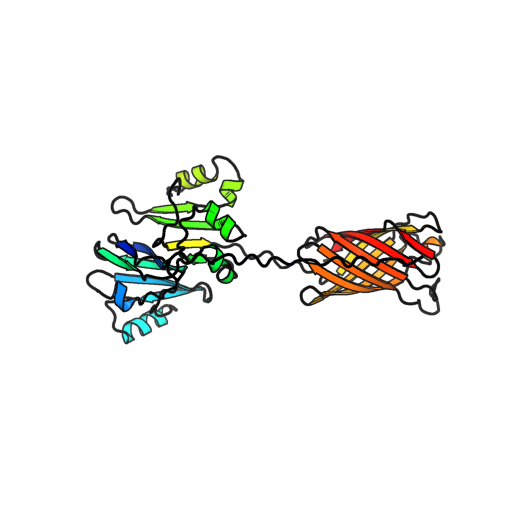TOM 2179 C CA . ILE A 1 298 ? 14.108 9.433 -32.864 1.00 98.31 298 ILE A CA 1
ATOM 2180 C C . ILE A 1 298 ? 14.122 10.062 -34.251 1.00 98.31 298 ILE A C 1
ATOM 2182 O O . ILE A 1 298 ? 14.025 9.355 -35.252 1.00 98.31 298 ILE A O 1
ATOM 2186 N N . SER A 1 299 ? 14.251 11.382 -34.300 1.00 97.81 299 SER A N 1
ATOM 2187 C CA . SER A 1 299 ? 14.356 12.148 -35.536 1.00 97.81 299 SER A CA 1
ATOM 2188 C C . SER A 1 299 ? 15.688 12.880 -35.563 1.00 97.81 299 SER A C 1
ATOM 2190 O O . SER A 1 299 ? 15.944 13.746 -34.724 1.00 97.81 299 SER A O 1
ATOM 2192 N N . PHE A 1 300 ? 16.516 12.567 -36.551 1.00 95.69 300 PHE A N 1
ATOM 2193 C CA . PHE A 1 300 ? 17.744 13.287 -36.858 1.00 95.69 300 PHE A CA 1
ATOM 2194 C C . PHE A 1 300 ? 17.485 14.216 -38.053 1.00 95.69 300 PHE A C 1
ATOM 2196 O O . PHE A 1 300 ? 17.273 13.720 -39.166 1.00 95.69 300 PHE A O 1
ATOM 2203 N N . PRO A 1 301 ? 17.444 15.546 -37.846 1.00 95.19 301 PRO A N 1
ATOM 2204 C CA . PRO A 1 301 ? 17.338 16.505 -38.942 1.00 95.19 301 PRO A CA 1
ATOM 2205 C C . PRO A 1 301 ? 18.616 16.502 -39.804 1.00 95.19 301 PRO A C 1
ATOM 2207 O O . PRO A 1 301 ? 19.613 15.890 -39.409 1.00 95.19 301 PRO A O 1
ATOM 2210 N N . PRO A 1 302 ? 18.613 17.189 -40.964 1.00 92.25 302 PRO A N 1
ATOM 2211 C CA . PRO A 1 302 ? 19.839 17.410 -41.721 1.00 92.25 302 PRO A CA 1
ATOM 2212 C C . PRO A 1 302 ? 20.894 18.088 -40.837 1.00 92.25 302 PRO A C 1
ATOM 2214 O O . PRO A 1 302 ? 20.555 18.936 -40.005 1.00 92.25 302 PRO A O 1
ATOM 2217 N N . GLY A 1 303 ? 22.157 17.702 -41.018 1.00 82.94 303 GLY A N 1
ATOM 2218 C CA . GLY A 1 303 ? 23.289 18.323 -40.333 1.00 82.94 303 GLY A CA 1
ATOM 2219 C C . GLY A 1 303 ? 23.522 19.775 -40.763 1.00 82.94 303 GLY A C 1
ATOM 2220 O O . GLY A 1 303 ? 22.858 20.318 -41.649 1.00 82.94 303 GLY A O 1
ATOM 2221 N N . VAL A 1 304 ? 24.493 20.425 -40.132 1.00 80.94 304 VAL A N 1
ATOM 2222 C CA . VAL A 1 304 ? 24.911 21.791 -40.478 1.00 80.94 304 VAL A CA 1
ATOM 2223 C C . VAL A 1 304 ? 26.104 21.777 -41.433 1.00 80.94 304 VAL A C 1
ATOM 2225 O O . VAL A 1 304 ? 26.809 20.780 -41.577 1.00 80.94 304 VAL A O 1
ATOM 2228 N N . ALA A 1 305 ? 26.359 22.903 -42.105 1.00 76.88 305 ALA A N 1
ATOM 2229 C CA . ALA A 1 305 ? 27.535 23.046 -42.961 1.00 76.88 305 ALA A CA 1
ATOM 2230 C C . ALA A 1 305 ? 28.826 22.774 -42.163 1.00 76.88 305 ALA A C 1
ATOM 2232 O O . ALA A 1 305 ? 29.087 23.441 -41.163 1.00 76.88 305 ALA A O 1
ATOM 2233 N N . GLY A 1 306 ? 29.626 21.806 -42.620 1.00 73.50 306 GLY A N 1
ATOM 2234 C CA . GLY A 1 306 ? 30.829 21.331 -41.925 1.00 73.50 306 GLY A CA 1
ATOM 2235 C C . GLY A 1 306 ? 30.686 19.929 -41.327 1.00 73.50 306 GLY A C 1
ATOM 2236 O O . GLY A 1 306 ? 31.705 19.281 -41.089 1.00 73.50 306 GLY A O 1
ATOM 2237 N N . ASP A 1 307 ? 29.460 19.425 -41.167 1.00 78.75 307 ASP A N 1
ATOM 2238 C CA . ASP A 1 307 ? 29.245 18.009 -40.875 1.00 78.75 307 ASP A CA 1
ATOM 2239 C C . ASP A 1 307 ? 29.640 17.164 -42.097 1.00 78.75 307 ASP A C 1
ATOM 2241 O O . ASP A 1 307 ? 29.453 17.610 -43.233 1.00 78.75 307 ASP A O 1
ATOM 2245 N N . PRO A 1 308 ? 30.157 15.934 -41.917 1.00 76.00 308 PRO A N 1
ATOM 2246 C CA . PRO A 1 308 ? 30.500 15.062 -43.041 1.00 76.00 308 PRO A CA 1
ATOM 2247 C C . PRO A 1 308 ? 29.308 14.746 -43.958 1.00 76.00 308 PRO A C 1
ATOM 2249 O O . PRO A 1 308 ? 29.495 14.463 -45.139 1.00 76.00 308 PRO A O 1
ATOM 2252 N N . THR A 1 309 ? 28.086 14.771 -43.413 1.00 81.44 309 THR A N 1
ATOM 2253 C CA . THR A 1 309 ? 26.855 14.304 -44.071 1.00 81.44 309 THR A CA 1
ATOM 2254 C C . THR A 1 309 ? 25.682 15.277 -43.855 1.00 81.44 309 THR A C 1
ATOM 2256 O O . THR A 1 309 ? 24.619 14.901 -43.360 1.00 81.44 309 THR A O 1
ATOM 2259 N N . PRO A 1 310 ? 25.824 16.558 -44.248 1.00 83.56 310 PRO A N 1
ATOM 2260 C CA . PRO A 1 310 ? 24.920 17.628 -43.819 1.00 83.56 310 PRO A CA 1
ATOM 2261 C C . PRO A 1 310 ? 23.516 17.527 -44.436 1.00 83.56 310 PRO A C 1
ATOM 2263 O O . PRO A 1 310 ? 22.582 18.157 -43.958 1.00 83.56 310 PRO A O 1
ATOM 2266 N N . LEU A 1 311 ? 23.339 16.723 -45.488 1.00 89.31 311 LEU A N 1
ATOM 2267 C CA . LEU A 1 311 ? 22.050 16.525 -46.157 1.00 89.31 311 LEU A CA 1
ATOM 2268 C C . LEU A 1 311 ? 21.270 15.308 -45.634 1.00 89.31 311 LEU A C 1
ATOM 2270 O O . LEU A 1 311 ? 20.117 15.129 -46.017 1.00 89.31 311 LEU A O 1
ATOM 2274 N N . CYS A 1 312 ? 21.878 14.469 -44.792 1.00 90.06 312 CYS A N 1
ATOM 2275 C CA . CYS A 1 312 ? 21.309 13.174 -44.431 1.00 90.06 312 CYS A CA 1
ATOM 2276 C C . CYS A 1 312 ? 20.391 13.277 -43.211 1.00 90.06 312 CYS A C 1
ATOM 2278 O O . CYS A 1 312 ? 20.852 13.568 -42.105 1.00 90.06 312 CYS A O 1
ATOM 2280 N N . THR A 1 313 ? 19.111 12.960 -43.385 1.00 94.56 313 THR A N 1
ATOM 2281 C CA . THR A 1 313 ? 18.156 12.794 -42.281 1.00 94.56 313 THR A CA 1
ATOM 2282 C C . THR A 1 313 ? 18.058 11.334 -41.876 1.00 94.56 313 THR A C 1
ATOM 2284 O O . THR A 1 313 ? 18.391 10.445 -42.653 1.00 94.56 313 THR A O 1
ATOM 2287 N N . ALA A 1 314 ? 17.601 11.071 -40.653 1.00 94.44 314 ALA A N 1
ATOM 2288 C CA . ALA A 1 314 ? 17.236 9.718 -40.256 1.00 94.44 314 ALA A CA 1
ATOM 2289 C C . ALA A 1 314 ? 16.030 9.723 -39.320 1.00 94.44 314 ALA A C 1
ATOM 2291 O O . ALA A 1 314 ? 15.897 10.600 -38.465 1.00 94.44 314 ALA A O 1
ATOM 2292 N N . THR A 1 315 ? 15.163 8.726 -39.467 1.00 97.12 315 THR A N 1
ATOM 2293 C CA . THR A 1 315 ? 14.053 8.474 -38.542 1.00 97.12 315 THR A CA 1
ATOM 2294 C C . THR A 1 315 ? 14.139 7.046 -38.038 1.00 97.12 315 THR A C 1
ATOM 2296 O O . THR A 1 315 ? 14.173 6.108 -38.827 1.00 97.12 315 THR A O 1
ATOM 2299 N N . ILE A 1 316 ? 14.149 6.881 -36.719 1.00 97.44 316 ILE A N 1
ATOM 2300 C CA . ILE A 1 316 ? 14.207 5.581 -36.051 1.00 97.44 316 ILE A CA 1
ATOM 2301 C C . ILE A 1 316 ? 12.962 5.424 -35.193 1.00 97.44 316 ILE A C 1
ATOM 2303 O O . ILE A 1 316 ? 12.597 6.334 -34.456 1.00 97.44 316 ILE A O 1
ATOM 2307 N N . THR A 1 317 ? 12.336 4.257 -35.239 1.00 98.25 317 THR A N 1
ATOM 2308 C CA . THR A 1 317 ? 11.258 3.863 -34.331 1.00 98.25 317 THR A CA 1
ATOM 2309 C C . THR A 1 317 ? 11.677 2.634 -33.546 1.00 98.25 317 THR A C 1
ATOM 2311 O O . THR A 1 317 ? 12.314 1.734 -34.091 1.00 98.25 317 THR A O 1
ATOM 2314 N N . GLY A 1 318 ? 11.344 2.588 -32.261 1.00 98.00 318 GLY A N 1
ATOM 2315 C CA . GLY A 1 318 ? 11.746 1.469 -31.425 1.00 98.00 318 GLY A CA 1
ATOM 2316 C C . GLY A 1 318 ? 10.831 1.203 -30.248 1.00 98.00 318 GLY A C 1
ATOM 2317 O O . GLY A 1 318 ? 9.953 1.997 -29.896 1.00 98.00 318 GLY A O 1
ATOM 2318 N N . THR A 1 319 ? 11.055 0.041 -29.650 1.00 98.00 319 THR A N 1
ATOM 2319 C CA . THR A 1 319 ? 10.312 -0.472 -28.508 1.00 98.00 319 THR A CA 1
ATOM 2320 C C . THR A 1 319 ? 11.268 -0.947 -27.432 1.00 98.00 319 THR A C 1
ATOM 2322 O O . THR A 1 319 ? 12.252 -1.630 -27.711 1.00 98.00 319 THR A O 1
ATOM 2325 N N . VAL A 1 320 ? 10.937 -0.625 -26.192 1.00 97.56 320 VAL A N 1
ATOM 2326 C CA . VAL A 1 320 ? 11.620 -1.075 -24.987 1.00 97.56 320 VAL A CA 1
ATOM 2327 C C . VAL A 1 320 ? 10.665 -1.967 -24.213 1.00 97.56 320 VAL A C 1
ATOM 2329 O O . VAL A 1 320 ? 9.498 -1.614 -24.037 1.00 97.56 320 VAL A O 1
ATOM 2332 N N . SER A 1 321 ? 11.168 -3.086 -23.706 1.00 93.50 321 SER A N 1
ATOM 2333 C CA . SER A 1 321 ? 10.473 -3.925 -22.731 1.00 93.50 321 SER A CA 1
ATOM 2334 C C . SER A 1 321 ? 11.355 -4.102 -21.502 1.00 93.50 321 SER A C 1
ATOM 2336 O O . SER A 1 321 ? 12.542 -4.381 -21.645 1.00 93.50 321 SER A O 1
ATOM 2338 N N . GLY A 1 322 ? 10.786 -3.973 -20.303 1.00 91.81 322 GLY A N 1
ATOM 2339 C CA . GLY A 1 322 ? 11.526 -4.198 -19.060 1.00 91.81 322 GLY A CA 1
ATOM 2340 C C . GLY A 1 322 ? 12.437 -3.037 -18.657 1.00 91.81 322 GLY A C 1
ATOM 2341 O O . GLY A 1 322 ? 13.538 -3.274 -18.168 1.00 91.81 322 GLY A O 1
ATOM 2342 N N . ILE A 1 323 ? 11.999 -1.789 -18.849 1.00 94.50 323 ILE A N 1
ATOM 2343 C CA . ILE A 1 323 ? 12.715 -0.623 -18.324 1.00 94.50 323 ILE A CA 1
ATOM 2344 C C . ILE A 1 323 ? 12.859 -0.753 -16.807 1.00 94.50 323 ILE A C 1
ATOM 2346 O O . ILE A 1 323 ? 11.896 -1.061 -16.101 1.00 94.50 323 ILE A O 1
ATOM 2350 N N . THR A 1 324 ? 14.061 -0.474 -16.313 1.00 94.00 324 THR A N 1
ATOM 2351 C CA . THR A 1 324 ? 14.355 -0.347 -14.886 1.00 94.00 324 THR A CA 1
ATOM 2352 C C . THR A 1 324 ? 14.718 1.100 -14.550 1.00 94.00 324 THR A C 1
ATOM 2354 O O . THR A 1 324 ? 14.859 1.946 -15.432 1.00 94.00 324 THR A O 1
ATOM 2357 N N . GLN A 1 325 ? 14.909 1.408 -13.266 1.00 92.25 325 GLN A N 1
ATOM 2358 C CA . GLN A 1 325 ? 15.353 2.746 -12.858 1.00 92.25 325 GLN A CA 1
ATOM 2359 C C . GLN A 1 325 ? 16.756 3.096 -13.385 1.00 92.25 325 GLN A C 1
ATOM 2361 O O . GLN A 1 325 ? 17.077 4.276 -13.487 1.00 92.25 325 GLN A O 1
ATOM 2366 N N . SER A 1 326 ? 17.591 2.108 -13.725 1.00 95.81 326 SER A N 1
ATOM 2367 C CA . SER A 1 326 ? 19.001 2.319 -14.077 1.00 95.81 326 SER A CA 1
ATOM 2368 C C . SER A 1 326 ? 19.387 1.879 -15.488 1.00 95.81 326 SER A C 1
ATOM 2370 O O . SER A 1 326 ? 20.431 2.306 -15.973 1.00 95.81 326 SER A O 1
ATOM 2372 N N . SER A 1 327 ? 18.594 1.052 -16.167 1.00 97.00 327 SER A N 1
ATOM 2373 C CA . SER A 1 327 ? 18.936 0.541 -17.499 1.00 97.00 327 SER A CA 1
ATOM 2374 C C . SER A 1 327 ? 17.730 0.044 -18.295 1.00 97.00 327 SER A C 1
ATOM 2376 O O . SER A 1 327 ? 16.667 -0.247 -17.735 1.00 97.00 327 SER A O 1
ATOM 2378 N N . PHE A 1 328 ? 17.917 -0.079 -19.610 1.00 97.69 328 PHE A N 1
ATOM 2379 C CA . PHE A 1 328 ? 17.008 -0.799 -20.498 1.00 97.69 328 PHE A CA 1
ATOM 2380 C C . PHE A 1 328 ? 17.706 -1.278 -21.779 1.00 97.69 328 PHE A C 1
ATOM 2382 O O . PHE A 1 328 ? 18.759 -0.764 -22.165 1.00 97.69 328 PHE A O 1
ATOM 2389 N N . THR A 1 329 ? 17.056 -2.217 -22.470 1.00 97.62 329 THR A N 1
ATOM 2390 C CA . THR A 1 329 ? 17.402 -2.637 -23.832 1.00 97.62 329 THR A CA 1
ATOM 2391 C C . THR A 1 329 ? 16.218 -2.389 -24.756 1.00 97.62 329 THR A C 1
ATOM 2393 O O . THR A 1 329 ? 15.077 -2.670 -24.391 1.00 97.62 329 THR A O 1
ATOM 2396 N N . ALA A 1 330 ? 16.479 -1.861 -25.948 1.00 97.94 330 ALA A N 1
ATOM 2397 C CA . ALA A 1 330 ? 15.462 -1.595 -26.953 1.00 97.94 330 ALA A CA 1
ATOM 2398 C C . ALA A 1 330 ? 15.745 -2.337 -28.255 1.00 97.94 330 ALA A C 1
ATOM 2400 O O . ALA A 1 330 ? 16.904 -2.553 -28.603 1.00 97.94 330 ALA A O 1
ATOM 2401 N N . SER A 1 331 ? 14.686 -2.619 -29.005 1.00 97.44 331 SER A N 1
ATOM 2402 C CA . SER A 1 331 ? 14.764 -2.970 -30.422 1.00 97.44 331 SER A CA 1
ATOM 2403 C C . SER A 1 331 ? 14.292 -1.788 -31.260 1.00 97.44 331 SER A C 1
ATOM 2405 O O . SER A 1 331 ? 13.355 -1.092 -30.860 1.00 97.44 331 SER A O 1
ATOM 2407 N N . TYR A 1 332 ? 14.917 -1.543 -32.408 1.00 97.62 332 TYR A N 1
ATOM 2408 C CA . TYR A 1 332 ? 14.533 -0.460 -33.307 1.00 97.62 332 TYR A CA 1
ATOM 2409 C C . TYR A 1 332 ? 14.692 -0.819 -34.782 1.00 97.62 332 TYR A C 1
ATOM 2411 O O . TYR A 1 332 ? 15.404 -1.744 -35.159 1.00 97.62 332 TYR A O 1
ATOM 2419 N N . SER A 1 333 ? 14.020 -0.040 -35.618 1.00 96.31 333 SER A N 1
ATOM 2420 C CA . SER A 1 333 ? 14.207 -0.004 -37.066 1.00 96.31 333 SER A CA 1
ATOM 2421 C C . SER A 1 333 ? 14.022 1.429 -37.552 1.00 96.31 333 SER A C 1
ATOM 2423 O O . SER A 1 333 ? 13.434 2.258 -36.852 1.00 96.31 333 SER A O 1
ATOM 2425 N N . GLY A 1 334 ? 14.535 1.753 -38.728 1.00 95.50 334 GLY A N 1
ATOM 2426 C CA . GLY A 1 334 ? 14.463 3.112 -39.243 1.00 95.50 334 GLY A CA 1
ATOM 2427 C C . GLY A 1 334 ? 14.897 3.225 -40.689 1.00 95.50 334 GLY A C 1
ATOM 2428 O O . GLY A 1 334 ? 15.083 2.224 -41.374 1.00 95.50 334 GLY A O 1
ATOM 2429 N N . ASP A 1 335 ? 15.066 4.461 -41.129 1.00 93.81 335 ASP A N 1
ATOM 2430 C CA . ASP A 1 335 ? 15.587 4.798 -42.448 1.00 93.81 335 ASP A CA 1
ATOM 2431 C C . ASP A 1 335 ? 16.493 6.025 -42.324 1.00 93.81 335 ASP A C 1
ATOM 2433 O O . ASP A 1 335 ? 16.172 6.970 -41.590 1.00 93.81 335 ASP A O 1
ATOM 2437 N N . ASP A 1 336 ? 17.632 5.988 -43.007 1.00 92.38 336 ASP A N 1
ATOM 2438 C CA . ASP A 1 336 ? 18.522 7.123 -43.224 1.00 92.38 336 ASP A CA 1
ATOM 2439 C C . ASP A 1 336 ? 18.462 7.511 -44.705 1.00 92.38 336 ASP A C 1
ATOM 2441 O O . ASP A 1 336 ? 18.633 6.674 -45.588 1.00 92.38 336 ASP A O 1
ATOM 2445 N N . SER A 1 337 ? 18.258 8.793 -45.004 1.00 93.00 337 SER A N 1
ATOM 2446 C CA . SER A 1 337 ? 18.040 9.251 -46.381 1.00 93.00 337 SER A CA 1
ATOM 2447 C C . SER A 1 337 ? 19.239 9.035 -47.314 1.00 93.00 337 SER A C 1
ATOM 2449 O O . SER A 1 337 ? 19.101 9.171 -48.529 1.00 93.00 337 SER A O 1
ATOM 2451 N N . CYS A 1 338 ? 20.424 8.780 -46.761 1.00 88.69 338 CYS A N 1
ATOM 2452 C CA . CYS A 1 338 ? 21.661 8.550 -47.498 1.00 88.69 338 CYS A CA 1
ATOM 2453 C C . CYS A 1 338 ? 22.105 7.088 -47.460 1.00 88.69 338 CYS A C 1
ATOM 2455 O O . CYS A 1 338 ? 22.722 6.618 -48.414 1.00 88.69 338 CYS A O 1
ATOM 2457 N N . GLU A 1 339 ? 21.811 6.377 -46.372 1.00 86.88 339 GLU A N 1
ATOM 2458 C CA . GLU A 1 339 ? 22.243 4.993 -46.178 1.00 86.88 339 GLU A CA 1
ATOM 2459 C C . GLU A 1 339 ? 21.129 3.954 -46.356 1.00 86.88 339 GLU A C 1
ATOM 2461 O O . GLU A 1 339 ? 21.426 2.765 -46.422 1.00 86.88 339 GLU A O 1
ATOM 2466 N N . GLY A 1 340 ? 19.871 4.370 -46.497 1.00 89.88 340 GLY A N 1
ATOM 2467 C CA . GLY A 1 340 ? 18.713 3.492 -46.636 1.00 89.88 340 GLY A CA 1
ATOM 2468 C C . GLY A 1 340 ? 18.237 2.893 -45.303 1.00 89.88 340 GLY A C 1
ATOM 2469 O O . GLY A 1 340 ? 18.411 3.507 -44.245 1.00 89.88 340 GLY A O 1
ATOM 2470 N N . PRO A 1 341 ? 17.610 1.703 -45.330 1.00 91.62 341 PRO A N 1
ATOM 2471 C CA . PRO A 1 341 ? 16.934 1.156 -44.162 1.00 91.62 341 PRO A CA 1
ATOM 2472 C C . PRO A 1 341 ? 17.911 0.669 -43.083 1.00 91.62 341 PRO A C 1
ATOM 2474 O O . PRO A 1 341 ? 18.903 -0.009 -43.364 1.00 91.62 341 PRO A O 1
ATOM 2477 N N . LEU A 1 342 ? 17.555 0.951 -41.830 1.00 91.06 342 LEU A N 1
ATOM 2478 C CA . LEU A 1 342 ? 18.192 0.449 -40.614 1.00 91.06 342 LEU A CA 1
ATOM 2479 C C . LEU A 1 342 ? 17.349 -0.704 -40.061 1.00 91.06 342 LEU A C 1
ATOM 2481 O O . LEU A 1 342 ? 16.200 -0.498 -39.655 1.00 91.06 342 LEU A O 1
ATOM 2485 N N . LEU A 1 343 ? 17.909 -1.913 -40.042 1.00 91.25 343 LEU A N 1
ATOM 2486 C CA . LEU A 1 343 ? 17.197 -3.138 -39.673 1.00 91.25 343 LEU A CA 1
ATOM 2487 C C . LEU A 1 343 ? 17.818 -3.800 -38.442 1.00 91.25 343 LEU A C 1
ATOM 2489 O O . LEU A 1 343 ? 19.014 -3.660 -38.180 1.00 91.25 343 LEU A O 1
ATOM 2493 N N . ASP A 1 344 ? 16.990 -4.545 -37.704 1.00 91.75 344 ASP A N 1
ATOM 2494 C CA . ASP A 1 344 ? 17.394 -5.354 -36.545 1.00 91.75 344 ASP A CA 1
ATOM 2495 C C . ASP A 1 344 ? 18.209 -4.574 -35.500 1.00 91.75 344 ASP A C 1
ATOM 2497 O O . ASP A 1 344 ? 19.128 -5.092 -34.863 1.00 91.75 344 ASP A O 1
ATOM 2501 N N . GLY A 1 345 ? 17.864 -3.296 -35.333 1.00 94.31 345 GLY A N 1
ATOM 2502 C CA . GLY A 1 345 ? 18.534 -2.390 -34.421 1.00 94.31 345 GLY A CA 1
ATOM 2503 C C . GLY A 1 345 ? 18.337 -2.804 -32.968 1.00 94.31 345 GLY A C 1
ATOM 2504 O O . GLY A 1 345 ? 17.230 -3.142 -32.544 1.00 94.31 345 GLY A O 1
ATOM 2505 N N . THR A 1 346 ? 19.398 -2.725 -32.176 1.00 96.25 346 THR A N 1
ATOM 2506 C CA . THR A 1 346 ? 19.377 -2.932 -30.727 1.00 96.25 346 THR A CA 1
ATOM 2507 C C . THR A 1 346 ? 20.030 -1.754 -30.020 1.00 96.25 346 THR A C 1
ATOM 2509 O O . THR A 1 346 ? 21.055 -1.253 -30.470 1.00 96.25 346 THR A O 1
ATOM 2512 N N . LEU A 1 347 ? 19.446 -1.297 -28.911 1.00 97.38 347 LEU A N 1
ATOM 2513 C CA . LEU A 1 347 ? 20.041 -0.305 -28.011 1.00 97.38 347 LEU A CA 1
ATOM 2514 C C . LEU A 1 347 ? 20.209 -0.915 -26.630 1.00 97.38 347 LEU A C 1
ATOM 2516 O O . LEU A 1 347 ? 19.286 -1.551 -26.135 1.00 97.38 347 LEU A O 1
ATOM 2520 N N . THR A 1 348 ? 21.333 -0.658 -25.974 1.00 97.44 348 THR A N 1
ATOM 2521 C CA . THR A 1 348 ? 21.538 -0.965 -24.554 1.00 97.44 348 THR A CA 1
ATOM 2522 C C . THR A 1 348 ? 21.938 0.310 -23.843 1.00 97.44 348 THR A C 1
ATOM 2524 O O . THR A 1 348 ? 22.985 0.869 -24.148 1.00 97.44 348 THR A O 1
ATOM 2527 N N . MET A 1 349 ? 21.105 0.775 -22.915 1.00 98.38 349 MET A N 1
ATOM 2528 C CA . MET A 1 349 ? 21.223 2.095 -22.299 1.00 98.38 349 MET A CA 1
ATOM 2529 C C . MET A 1 349 ? 21.283 1.978 -20.778 1.00 98.38 349 MET A C 1
ATOM 2531 O O . MET A 1 349 ? 20.539 1.207 -20.172 1.00 98.38 349 MET A O 1
ATOM 2535 N N . ALA A 1 350 ? 22.136 2.790 -20.163 1.00 98.06 350 ALA A N 1
ATOM 2536 C CA . ALA A 1 350 ? 22.261 2.941 -18.722 1.00 98.06 350 ALA A CA 1
ATOM 2537 C C . ALA A 1 350 ? 22.080 4.409 -18.322 1.00 98.06 350 ALA A C 1
ATOM 2539 O O . ALA A 1 350 ? 22.617 5.325 -18.957 1.00 98.06 350 ALA A O 1
ATOM 2540 N N . ARG A 1 351 ? 21.329 4.634 -17.248 1.00 97.75 351 ARG A N 1
ATOM 2541 C CA . ARG A 1 351 ? 21.138 5.948 -16.641 1.00 97.75 351 ARG A CA 1
ATOM 2542 C C . ARG A 1 351 ? 22.484 6.475 -16.157 1.00 97.75 351 ARG A C 1
ATOM 2544 O O . ARG A 1 351 ? 23.255 5.749 -15.534 1.00 97.75 351 ARG A O 1
ATOM 2551 N N . GLN A 1 352 ? 22.758 7.733 -16.465 1.00 97.50 352 GLN A N 1
ATOM 2552 C CA . GLN A 1 352 ? 23.929 8.439 -15.968 1.00 97.50 352 GLN A CA 1
ATOM 2553 C C . GLN A 1 352 ? 23.592 9.105 -14.624 1.00 97.50 352 GLN A C 1
ATOM 2555 O O . GLN A 1 352 ? 22.430 9.481 -14.428 1.00 97.50 352 GLN A O 1
ATOM 2560 N N . PRO A 1 353 ? 24.564 9.175 -13.697 1.00 89.50 353 PRO A N 1
ATOM 2561 C CA . PRO A 1 353 ? 24.370 9.744 -12.365 1.00 89.50 353 PRO A CA 1
ATOM 2562 C C . PRO A 1 353 ? 23.969 11.221 -12.379 1.00 89.50 353 PRO A C 1
ATOM 2564 O O . PRO A 1 353 ? 24.318 11.934 -13.351 1.00 89.50 353 PRO A O 1
#

Nearest PDB structures (foldseek):
  4o4x-assembly1_A  TM=2.705E-01  e=1.862E-02  Glaesserella parasuis
  4ctd-assembly1_A  TM=4.849E-01  e=5.521E+00  Escherichia coli K-12
  4ctd-assembly1_B  TM=5.083E-01  e=7.575E+00  Escherichia coli K-12

Foldseek 3Di:
DDDDDDDDDDDDDPPPDPPPFDWFDWDKDKAAAFKAKWAQQAQDKDFCCVFPLDQQWFAKKWFQDPVVRAIAIDGNVDDPVRQVVVCVVVVHHHDGIDGHFFMMMTNTRHIDMTIHDIHTGAALLNCLVVLQDFFKGKTATAPFADLVVSCVSNVHRFQKKWFWDNDPPDTFIEIDGVVQVVVDDCSGVVVCVVVVHDHCVVPTRHHTTIMMTGHHNDPDAQDPAAKKWWWKFWQLVQPRDRFIKIKMWHWDDDAFKIKTKIFIAGPDPPPPDPVGQPRGFIWMKIWGDDRQKIKIKTKTQAQDPPRSGRHKIKIKIWMWHRHDNFWTKIFIKIAIPVRGITHRMMITMTGDD

Solvent-accessible surface area (backbone atoms only — not comparable to full-atom values): 18501 Å² total; per-residue (Å²): 142,83,86,83,83,86,80,86,81,84,82,82,80,81,79,82,74,79,82,82,77,60,72,33,66,66,40,78,44,80,39,38,54,38,66,33,44,30,17,36,15,11,59,39,66,33,52,41,56,82,65,50,41,50,53,81,41,28,57,37,38,40,34,61,39,56,94,77,72,33,48,22,42,35,44,45,79,46,54,74,69,55,43,50,53,52,22,57,76,69,68,29,42,73,44,56,68,45,46,42,28,29,16,35,38,37,31,21,69,41,63,49,74,40,71,46,52,47,26,44,44,21,42,56,60,74,46,44,81,74,60,71,58,54,40,65,41,39,27,22,24,38,70,51,36,40,75,67,56,45,23,60,49,51,74,56,61,36,59,32,38,38,35,56,41,45,46,94,88,65,67,47,42,29,54,48,39,55,70,31,54,73,71,38,100,51,50,43,59,52,50,29,61,77,70,69,41,38,73,49,83,91,50,51,51,32,59,48,34,15,32,40,36,30,35,57,67,71,76,76,75,84,63,72,55,44,44,32,41,34,42,32,37,33,44,31,80,75,73,75,52,71,53,60,28,39,36,37,37,44,32,44,61,57,90,45,40,33,39,33,41,34,38,34,30,38,74,57,63,88,88,74,51,76,74,35,45,75,40,54,46,60,30,36,36,41,34,42,51,58,87,42,28,33,43,38,39,39,43,29,59,55,45,54,97,87,48,85,46,31,82,40,32,34,43,36,40,36,42,31,63,65,50,53,88,53,36,39,47,32,44,33,39,36,40,28,79,76,62,43,53,35,37,82,20,38,36,45,37,32,55,53,135

Sequence (353 aa):
MTRSTSRLVRLFVLALFPAISFQASAQTVDLSAGFNLLGNSSSEALDVATAFGDPAKVTTVWKWVASTSKWAFYAPSLSAAALQAFAASRDYDVLGTVNGGEGFWVDAKTAFSAQLPAGTAVTAASLKSRLVTPGWHLLSIGDNLTPEQLGQAFGTPPISLWAWNAAQTISNWYFYAASLVAQGANALSDFIASSGFLDFGANRLSPGTGFWVNMPAAPAPLSMVGAWSGTGVDSNANTGANGTTIVTWTLAQTDARVSGTVNTRSVDPVGTTCNSCHRNKTGTLSGTVTGTAMTFTISFPPGVAGDPTPLCTATITGTVSGITQSSFTASYSGDDSCEGPLLDGTLTMARQP

Mean predicted aligned error: 9.42 Å

Secondary structure (DSSP, 8-state):
----------------------EEPPEEEEEPSEEEEEE--BSSPEEHHHHH--TTTEEEEEEEETTTTEEEEE-TTS-HHHHHHHHHHTTPEE--EE-TTBEEEEEESS-EEEEEPPEEB--TGGGGGGTTSSEEEEE--SS-B-HHHHHHHHSS--SEEEEEE--SS--EEEEE-HHHHTT-TTHHHHHHHHHTPEE-TT--B-TTB-EEEEEPPPPPPP---EEEEEEEEEEETTT----EEEEEEEEEEETTEEEEEEEEEESSPTTS-THHHHH-EEEEEEEEEETTEEEEEEEE----BTBSSTT--EEEEEEEES--SSEEEEEEEEEETTTEEEEEEEEEEEE--